Protein AF-A0A2E5ZJL3-F1 (afdb_monomer)

pLDDT: mean 77.25, std 21.69, range [27.38, 98.69]

Nearest PDB structures (foldseek):
  2ov9-assembly1_A  TM=8.352E-01  e=1.840E-12  Rhodococcus jostii RHA1
  2ov9-assembly2_D  TM=8.040E-01  e=3.808E-12  Rhodococcus jostii RHA1
  2h4u-assembly1_A  TM=8.928E-01  e=1.740E-07  Homo sapiens
  3f5o-assembly1_B  TM=8.865E-01  e=3.390E-07  Homo sapiens
  2fs2-assembly1_B  TM=8.760E-01  e=1.851E-06  Escherichia coli

Radius of gyration: 22.46 Å; Cα contacts (8 Å, |Δi|>4): 409; chains: 1; bounding box: 60×70×46 Å

Sequence (274 aa):
MSPTLDSDPGIDPFGVNRPGGTFVAVRQPAIAGREVERRRLVDAVRRIVAAAPALAEPPDPVSSAGLDALLGRLEALVPDEEDRLARMMPPSPVAGGDGGGPFGEADLRGSVVVGNATGMVSGMYNPISPSVLDLVDGRIVGFATFGELHRALGDPAHVHDGVVSACFDVVLAMANRLHGMFGPTMELSCTRLVPTRIGVPCRFEADVDWYREKVVVASGQLVQEGVVTVEASGAFRRFDQAGIAAVGRLRSLRGAAGGPAPGAGPDVTRGDVP

Mean predicted aligned error: 11.26 Å

Structure (mmCIF, N/CA/C/O backbone):
data_AF-A0A2E5ZJL3-F1
#
_entry.id   AF-A0A2E5ZJL3-F1
#
loop_
_atom_site.group_PDB
_atom_site.id
_atom_site.type_symbol
_atom_site.label_atom_id
_atom_site.label_alt_id
_atom_site.label_comp_id
_atom_site.label_asym_id
_atom_site.label_entity_id
_atom_site.label_seq_id
_atom_site.pdbx_PDB_ins_code
_atom_site.Cartn_x
_atom_site.Cartn_y
_atom_site.Cartn_z
_atom_site.occupancy
_atom_site.B_iso_or_equiv
_atom_site.auth_seq_id
_atom_site.auth_comp_id
_atom_site.auth_asym_id
_atom_site.auth_atom_id
_atom_site.pdbx_PDB_model_num
ATOM 1 N N . MET A 1 1 ? -23.944 -12.201 -6.544 1.00 40.41 1 MET A N 1
ATOM 2 C CA . MET A 1 1 ? -22.966 -11.755 -5.530 1.00 40.41 1 MET A CA 1
ATOM 3 C C . MET A 1 1 ? -21.589 -11.993 -6.115 1.00 40.41 1 MET A C 1
ATOM 5 O O . MET A 1 1 ? -21.348 -13.113 -6.543 1.00 40.41 1 MET A O 1
ATOM 9 N N . SER A 1 2 ? -20.749 -10.964 -6.237 1.00 44.44 2 SER A N 1
ATOM 10 C CA . SER A 1 2 ? -19.329 -11.187 -6.540 1.00 44.44 2 SER A CA 1
ATOM 11 C C . SER A 1 2 ? -18.672 -11.748 -5.274 1.00 44.44 2 SER A C 1
ATOM 13 O O . SER A 1 2 ? -18.964 -11.208 -4.205 1.00 44.44 2 SER A O 1
ATOM 15 N N . PRO A 1 3 ? -17.874 -12.823 -5.353 1.00 48.62 3 PRO A N 1
ATOM 16 C CA . PRO A 1 3 ? -17.177 -13.358 -4.188 1.00 48.62 3 PRO A CA 1
ATOM 17 C C . PRO A 1 3 ? -16.201 -12.317 -3.619 1.00 48.62 3 PRO A C 1
ATOM 19 O O . PRO A 1 3 ? -15.652 -11.505 -4.368 1.00 48.62 3 PRO A O 1
ATOM 22 N N . THR A 1 4 ? -16.030 -12.318 -2.297 1.00 63.75 4 THR A N 1
ATOM 23 C CA . THR A 1 4 ? -14.961 -11.572 -1.611 1.00 63.75 4 THR A CA 1
ATOM 24 C C . THR A 1 4 ? -13.638 -12.305 -1.858 1.00 63.75 4 THR A C 1
ATOM 26 O O . THR A 1 4 ? -13.657 -13.524 -2.061 1.00 63.75 4 THR A O 1
ATOM 29 N N . LEU A 1 5 ? -12.507 -11.596 -1.866 1.00 68.00 5 LEU A N 1
ATOM 30 C CA . LEU A 1 5 ? -11.176 -12.189 -2.073 1.00 68.00 5 LEU A CA 1
ATOM 31 C C . LEU A 1 5 ? -10.893 -13.318 -1.073 1.00 68.00 5 LEU A C 1
ATOM 33 O O . LEU A 1 5 ? -10.287 -14.311 -1.451 1.00 68.00 5 LEU A O 1
ATOM 37 N N . ASP A 1 6 ? -11.356 -13.171 0.170 1.00 65.31 6 ASP A N 1
ATOM 38 C CA . ASP A 1 6 ? -11.157 -14.156 1.246 1.00 65.31 6 ASP A CA 1
ATOM 39 C C . ASP A 1 6 ? -12.094 -15.382 1.131 1.00 65.31 6 ASP A C 1
ATOM 41 O O . ASP A 1 6 ? -11.810 -16.452 1.663 1.00 65.31 6 ASP A O 1
ATOM 45 N N . SER A 1 7 ? -13.232 -15.248 0.437 1.00 67.00 7 SER A N 1
ATOM 46 C CA . SER A 1 7 ? -14.250 -16.314 0.331 1.00 67.00 7 SER A CA 1
ATOM 47 C C . SER A 1 7 ? -14.082 -17.237 -0.877 1.00 67.00 7 SER A C 1
ATOM 49 O O . SER A 1 7 ? -14.719 -18.292 -0.928 1.00 67.00 7 SER A O 1
ATOM 51 N N . ASP A 1 8 ? -13.265 -16.847 -1.858 1.00 72.69 8 ASP A N 1
ATOM 52 C CA . ASP A 1 8 ? -12.986 -17.665 -3.035 1.00 72.69 8 ASP A CA 1
ATOM 53 C C . ASP A 1 8 ? -11.760 -18.556 -2.768 1.00 72.69 8 ASP A C 1
ATOM 55 O O . ASP A 1 8 ? -10.636 -18.054 -2.737 1.00 72.69 8 ASP A O 1
ATOM 59 N N . PRO A 1 9 ? -11.927 -19.884 -2.611 1.00 67.00 9 PRO A N 1
ATOM 60 C CA . PRO A 1 9 ? -10.821 -20.785 -2.289 1.00 67.00 9 PRO A CA 1
ATOM 61 C C . PRO A 1 9 ? -9.746 -20.859 -3.389 1.00 67.00 9 PRO A C 1
ATOM 63 O O . PRO A 1 9 ? -8.682 -21.433 -3.158 1.00 67.00 9 PRO A O 1
ATOM 66 N N . GLY A 1 10 ? -10.004 -20.315 -4.585 1.00 76.00 10 GLY A N 1
ATOM 67 C CA . GLY A 1 10 ? -9.021 -20.194 -5.663 1.00 76.00 10 GLY A CA 1
ATOM 68 C C . GLY A 1 10 ? -8.175 -18.915 -5.619 1.00 76.00 10 GLY A C 1
ATOM 69 O O . GLY A 1 10 ? -7.259 -18.774 -6.435 1.00 76.00 10 GLY A O 1
ATOM 70 N N . ILE A 1 11 ? -8.464 -17.978 -4.710 1.00 81.56 11 ILE A N 1
ATOM 71 C CA . ILE A 1 11 ? -7.795 -16.679 -4.621 1.00 81.56 11 ILE A CA 1
ATOM 72 C C . ILE A 1 11 ? -6.988 -16.610 -3.323 1.00 81.56 11 ILE A C 1
ATOM 74 O O . ILE A 1 11 ? -7.531 -16.681 -2.231 1.00 81.56 11 ILE A O 1
ATOM 78 N N . ASP A 1 12 ? -5.673 -16.422 -3.447 1.00 87.62 12 ASP A N 1
ATOM 79 C C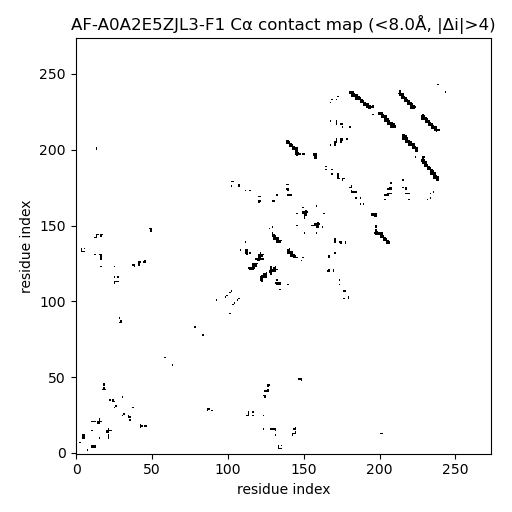A . ASP A 1 12 ? -4.833 -16.007 -2.323 1.00 87.62 12 ASP A CA 1
ATOM 80 C C . AS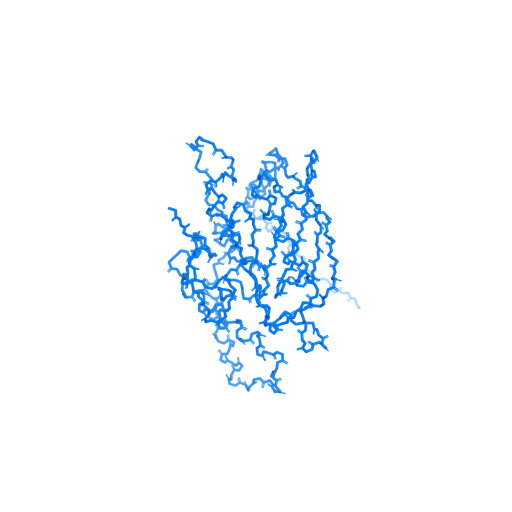P A 1 12 ? -4.861 -14.470 -2.224 1.00 87.62 12 ASP A C 1
ATOM 82 O O . ASP A 1 12 ? -4.210 -13.810 -3.049 1.00 87.62 12 ASP A O 1
ATOM 86 N N . PRO A 1 13 ? -5.568 -13.872 -1.243 1.00 85.50 13 PRO A N 1
ATOM 87 C CA . PRO A 1 13 ? -5.678 -12.420 -1.121 1.00 85.50 13 PRO A CA 1
ATOM 88 C C . PRO A 1 13 ? -4.321 -11.741 -0.874 1.00 85.50 13 PRO A C 1
ATOM 90 O O . PRO A 1 13 ? -4.120 -10.595 -1.284 1.00 85.50 13 PRO A O 1
ATOM 93 N N . PHE A 1 14 ? -3.348 -12.444 -0.284 1.00 89.94 14 PHE A N 1
ATOM 94 C CA . PHE A 1 14 ? -1.997 -11.926 -0.044 1.00 89.94 14 PHE A CA 1
ATOM 95 C C . PHE A 1 14 ? -1.128 -11.935 -1.311 1.00 89.94 14 PHE A C 1
ATOM 97 O O . PHE A 1 14 ? -0.187 -11.143 -1.443 1.00 89.94 14 PHE A O 1
ATOM 104 N N . GLY A 1 15 ? -1.459 -12.801 -2.269 1.00 85.56 15 GLY A N 1
ATOM 105 C CA . GLY A 1 15 ? -0.818 -12.892 -3.576 1.00 85.56 15 GL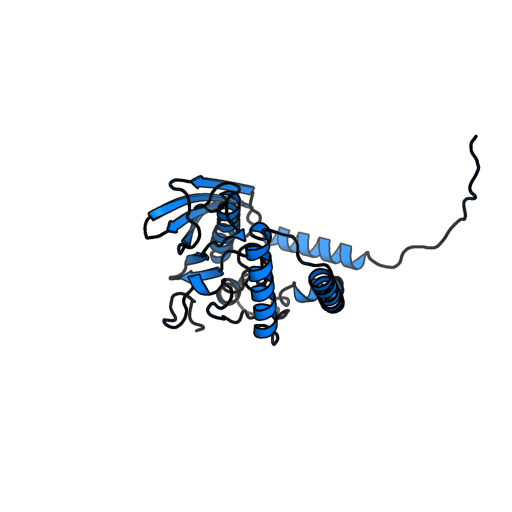Y A CA 1
ATOM 106 C C . GLY A 1 15 ? -1.332 -11.863 -4.583 1.00 85.56 15 GLY A C 1
ATOM 107 O O . GLY A 1 15 ? -0.599 -11.501 -5.506 1.00 85.56 15 GLY A O 1
ATOM 108 N N . VAL A 1 16 ? -2.551 -11.339 -4.402 1.00 84.88 16 VAL A N 1
ATOM 109 C CA . VAL A 1 16 ? -3.220 -10.491 -5.402 1.00 84.88 16 VAL A CA 1
ATOM 110 C C . VAL A 1 16 ? -2.386 -9.280 -5.803 1.00 84.88 16 VAL A C 1
ATOM 112 O O . VAL A 1 16 ? -2.344 -8.963 -6.987 1.00 84.88 16 VAL A O 1
ATOM 115 N N . ASN A 1 17 ? -1.672 -8.615 -4.888 1.00 83.50 17 ASN A N 1
ATOM 116 C CA . ASN A 1 17 ? -0.868 -7.428 -5.220 1.00 83.50 17 ASN A CA 1
ATOM 117 C C . ASN A 1 17 ? 0.609 -7.715 -5.535 1.00 83.50 17 ASN A C 1
ATOM 119 O O . ASN A 1 17 ? 1.444 -6.813 -5.469 1.00 83.50 17 ASN A O 1
ATOM 123 N N . ARG A 1 18 ? 0.967 -8.960 -5.867 1.00 86.12 18 ARG A N 1
ATOM 124 C CA . ARG A 1 18 ? 2.360 -9.353 -6.129 1.00 86.12 18 ARG A CA 1
ATOM 125 C C . ARG A 1 18 ? 2.623 -9.624 -7.610 1.00 86.12 18 ARG A C 1
ATOM 127 O O . ARG A 1 18 ? 1.715 -10.065 -8.318 1.00 86.12 18 ARG A O 1
ATOM 134 N N . PRO A 1 19 ? 3.865 -9.421 -8.092 1.00 85.69 19 PRO A N 1
ATOM 135 C CA . PRO A 1 19 ? 4.234 -9.829 -9.440 1.00 85.69 19 PRO A CA 1
ATOM 136 C C . PRO A 1 19 ? 3.976 -11.321 -9.670 1.00 85.69 19 PRO A C 1
ATOM 138 O O . PRO A 1 19 ? 4.570 -12.153 -8.989 1.00 85.69 19 PRO A O 1
ATOM 141 N N . GLY A 1 20 ? 3.127 -11.657 -10.646 1.00 82.62 20 GLY A N 1
ATOM 142 C CA . GLY A 1 20 ? 2.769 -13.049 -10.955 1.00 82.62 20 GLY A CA 1
ATOM 143 C C . GLY A 1 20 ? 1.815 -13.727 -9.962 1.00 82.62 20 GLY A C 1
ATOM 144 O O . GLY A 1 20 ? 1.611 -14.933 -10.072 1.00 82.62 20 GLY A O 1
ATOM 145 N N . GLY A 1 21 ? 1.245 -12.984 -9.009 1.00 84.25 21 GLY A N 1
ATOM 146 C CA . GLY A 1 21 ? 0.180 -13.485 -8.141 1.00 84.25 21 GLY A CA 1
ATOM 147 C C . GLY A 1 21 ? -1.187 -13.518 -8.831 1.00 84.25 21 GLY A C 1
ATOM 148 O O . GLY A 1 21 ? -1.314 -13.171 -10.009 1.00 84.25 21 GLY A O 1
ATOM 149 N N . THR A 1 22 ? -2.219 -13.934 -8.095 1.00 84.25 22 THR A N 1
ATOM 150 C CA . THR A 1 22 ? -3.578 -14.081 -8.631 1.00 84.25 22 THR A CA 1
ATOM 151 C C . THR A 1 22 ? -4.092 -12.768 -9.213 1.00 84.25 22 THR A C 1
ATOM 153 O O . THR A 1 22 ? -4.126 -11.732 -8.549 1.00 84.25 22 THR A O 1
ATOM 156 N N . PHE A 1 23 ? -4.505 -12.811 -10.477 1.00 81.56 23 PHE A N 1
ATOM 157 C CA . PHE A 1 23 ? -5.113 -11.666 -11.131 1.00 81.56 23 PHE A CA 1
ATOM 158 C C . PHE A 1 23 ? -6.584 -11.551 -10.737 1.00 81.56 23 PHE A C 1
ATOM 160 O O . PHE A 1 23 ? -7.363 -12.480 -10.942 1.00 81.56 23 PHE A O 1
ATOM 167 N N . VAL A 1 24 ? -6.965 -10.375 -10.242 1.00 77.25 24 VAL A N 1
ATOM 168 C CA . VAL A 1 24 ? -8.358 -10.015 -9.978 1.00 77.25 24 VAL A CA 1
ATOM 169 C C . VAL A 1 24 ? -8.674 -8.739 -10.745 1.00 77.25 24 VAL A C 1
ATOM 171 O O . VAL A 1 24 ? -7.990 -7.723 -10.606 1.00 77.25 24 VAL A O 1
ATOM 174 N N . ALA A 1 25 ? -9.704 -8.791 -11.587 1.00 69.31 25 ALA A N 1
ATOM 175 C CA . ALA A 1 25 ? -10.103 -7.644 -12.389 1.00 69.31 25 ALA A CA 1
ATOM 176 C C . ALA A 1 25 ? -10.787 -6.582 -11.513 1.00 69.31 25 ALA A C 1
ATOM 178 O O . ALA A 1 25 ? -11.839 -6.831 -10.9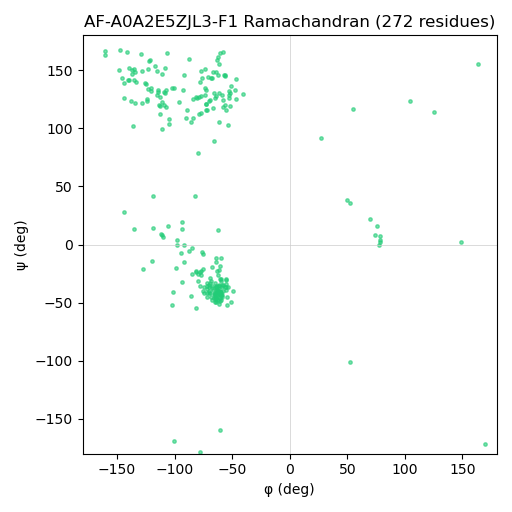22 1.00 69.31 25 ALA A O 1
ATOM 179 N N . VAL A 1 26 ? -10.227 -5.370 -11.482 1.00 68.31 26 VAL A N 1
ATOM 180 C CA . VAL A 1 26 ? -10.908 -4.196 -10.910 1.00 68.31 26 VAL A CA 1
ATOM 181 C C . VAL A 1 26 ? -11.824 -3.590 -11.958 1.00 68.31 26 VAL A C 1
ATOM 183 O O . VAL A 1 26 ? -11.365 -3.192 -13.030 1.00 68.31 26 VAL A O 1
ATOM 186 N N . ARG A 1 27 ? -13.104 -3.429 -11.628 1.00 65.56 27 ARG A N 1
ATOM 187 C CA . ARG A 1 27 ? -14.061 -2.730 -12.491 1.00 65.56 27 ARG A CA 1
ATOM 188 C C . ARG A 1 27 ? -13.905 -1.213 -12.352 1.00 65.56 27 ARG A C 1
ATOM 190 O O . ARG A 1 27 ? -14.694 -0.567 -11.673 1.00 65.56 27 ARG A O 1
ATOM 197 N N . GLN A 1 28 ? -12.889 -0.644 -13.002 1.00 68.25 28 GLN A N 1
ATOM 198 C CA . GLN A 1 28 ? -12.723 0.809 -13.132 1.00 68.25 28 GLN A CA 1
ATOM 199 C C . GLN A 1 28 ? -12.901 1.238 -14.599 1.00 68.25 28 GLN A C 1
ATOM 201 O O . GLN A 1 28 ? -12.166 0.741 -15.454 1.00 68.25 28 GLN A O 1
ATOM 206 N N . PRO A 1 29 ? -13.781 2.212 -14.917 1.00 69.06 29 PRO A N 1
ATOM 207 C CA . PRO A 1 29 ? -14.003 2.672 -16.294 1.00 69.06 29 PRO A CA 1
ATOM 208 C C . PRO A 1 29 ? -12.725 3.100 -17.032 1.00 69.06 29 PRO A C 1
ATOM 210 O O . PRO A 1 29 ? -12.553 2.807 -18.212 1.00 69.06 29 PRO A O 1
ATOM 213 N N . ALA A 1 30 ? -11.776 3.726 -16.327 1.00 71.19 30 ALA A N 1
ATOM 214 C CA . ALA A 1 30 ? -10.480 4.122 -16.884 1.00 71.19 30 ALA A CA 1
ATOM 215 C C . ALA A 1 30 ? -9.620 2.945 -17.387 1.00 71.19 30 ALA A C 1
ATOM 217 O O . ALA A 1 30 ? -8.700 3.142 -18.190 1.00 71.19 30 ALA A O 1
ATOM 218 N N . ILE A 1 31 ? -9.880 1.734 -16.893 1.00 75.56 31 ILE A N 1
ATOM 219 C CA . ILE A 1 31 ? -9.041 0.541 -17.077 1.00 75.56 31 ILE A CA 1
ATOM 220 C C . ILE A 1 31 ? -9.793 -0.582 -17.797 1.00 75.56 31 ILE A C 1
ATOM 222 O O . ILE A 1 31 ? -9.151 -1.488 -18.318 1.00 75.56 31 ILE A O 1
ATOM 226 N N . ALA A 1 32 ? -11.119 -0.474 -17.895 1.00 78.25 32 ALA A N 1
ATOM 227 C CA . ALA A 1 32 ? -11.988 -1.448 -18.536 1.00 78.25 32 ALA A CA 1
ATOM 228 C C . ALA A 1 32 ? -11.461 -1.902 -19.910 1.00 78.25 32 ALA A C 1
ATOM 230 O O . ALA A 1 32 ? -11.186 -1.075 -20.788 1.00 78.25 32 ALA A O 1
ATOM 231 N N . GLY A 1 33 ? -11.318 -3.218 -20.077 1.00 82.44 33 GLY A N 1
ATOM 232 C CA . GLY A 1 33 ? -10.821 -3.865 -21.294 1.00 82.44 33 GLY A CA 1
ATOM 233 C C . GLY A 1 33 ? -9.299 -3.823 -21.481 1.00 82.44 33 GLY A C 1
ATOM 234 O O . GLY A 1 33 ? -8.821 -4.170 -22.557 1.00 82.44 33 GLY A O 1
ATOM 235 N N . ARG A 1 34 ? -8.541 -3.357 -20.483 1.00 85.31 34 ARG A N 1
ATOM 236 C CA . ARG A 1 34 ? -7.064 -3.279 -20.484 1.00 85.31 34 ARG A CA 1
ATOM 237 C C . ARG A 1 34 ? -6.453 -3.762 -19.167 1.00 85.31 34 ARG A C 1
ATOM 239 O O . ARG A 1 34 ? -5.297 -3.463 -18.866 1.00 85.31 34 ARG A O 1
ATOM 246 N N . GLU A 1 35 ? -7.236 -4.430 -18.329 1.00 85.44 35 GLU A N 1
ATOM 247 C CA . GLU A 1 35 ? -6.867 -4.819 -16.972 1.00 85.44 35 GLU A CA 1
ATOM 248 C C . GLU A 1 35 ? -5.642 -5.741 -16.975 1.00 85.44 35 GLU A C 1
ATOM 250 O O . GLU A 1 35 ? -4.697 -5.524 -16.218 1.00 85.44 35 GLU A O 1
ATOM 255 N N . VAL A 1 36 ? -5.625 -6.739 -17.863 1.00 87.56 36 VAL A N 1
ATOM 256 C CA . VAL A 1 36 ? -4.538 -7.725 -17.948 1.00 87.56 36 VAL A CA 1
ATOM 257 C C . VAL A 1 36 ? -3.244 -7.063 -18.415 1.00 87.56 36 VAL A C 1
ATOM 259 O O . VAL A 1 36 ? -2.194 -7.254 -17.802 1.00 87.56 36 VAL A O 1
ATOM 262 N N . GLU A 1 37 ? -3.298 -6.254 -19.472 1.00 90.00 37 GLU A N 1
ATOM 263 C CA . GLU A 1 37 ? -2.136 -5.560 -20.030 1.00 90.00 37 GLU A CA 1
ATOM 264 C C . GLU A 1 37 ? -1.572 -4.545 -19.035 1.00 90.00 37 GLU A C 1
ATOM 266 O O . GLU A 1 37 ? -0.360 -4.519 -18.801 1.00 90.00 37 GLU A O 1
ATOM 271 N N . ARG A 1 38 ? -2.438 -3.751 -18.387 1.00 88.38 38 ARG A N 1
ATOM 272 C CA . ARG A 1 38 ? -2.004 -2.822 -17.336 1.00 88.38 38 ARG A CA 1
ATOM 273 C C . ARG A 1 38 ? -1.409 -3.560 -16.154 1.00 88.38 38 ARG A C 1
ATOM 275 O O . ARG A 1 38 ? -0.391 -3.117 -15.627 1.00 88.38 38 ARG A O 1
ATOM 282 N N . ARG A 1 39 ? -1.996 -4.687 -15.748 1.00 88.44 39 ARG A N 1
ATOM 283 C CA . ARG A 1 39 ? -1.439 -5.469 -14.649 1.00 88.44 39 ARG A CA 1
ATOM 284 C C . ARG A 1 39 ? -0.065 -6.038 -14.997 1.00 88.44 39 ARG A C 1
ATOM 286 O O . ARG A 1 39 ? 0.841 -5.942 -14.177 1.00 88.44 39 ARG A O 1
ATOM 293 N N . ARG A 1 40 ? 0.126 -6.560 -16.212 1.00 91.38 40 ARG A N 1
ATOM 294 C CA . ARG A 1 40 ? 1.440 -7.032 -16.689 1.00 91.38 40 ARG A CA 1
ATOM 295 C C . ARG A 1 40 ? 2.491 -5.923 -16.665 1.00 91.38 40 ARG A C 1
ATOM 297 O O . ARG A 1 40 ? 3.609 -6.170 -16.221 1.00 91.38 40 ARG A O 1
ATOM 304 N N . LEU A 1 41 ? 2.131 -4.714 -17.102 1.00 92.56 41 LEU A N 1
ATOM 305 C CA . LEU A 1 41 ? 3.018 -3.550 -17.028 1.00 92.56 41 LEU A CA 1
ATOM 306 C C . LEU A 1 41 ? 3.393 -3.229 -15.574 1.00 92.56 41 LEU A C 1
ATOM 308 O O . LEU A 1 41 ? 4.569 -3.077 -15.262 1.00 92.56 41 LEU A O 1
ATOM 312 N N . VAL A 1 42 ? 2.409 -3.176 -14.677 1.00 92.12 42 VAL A N 1
ATOM 313 C CA . VAL A 1 42 ? 2.619 -2.886 -13.250 1.00 92.12 42 VAL A CA 1
ATOM 314 C C . VAL A 1 42 ? 3.510 -3.938 -12.588 1.00 92.12 42 VAL A C 1
ATOM 316 O O . VAL A 1 42 ? 4.431 -3.585 -11.856 1.00 92.12 42 VAL A O 1
ATOM 319 N N . ASP A 1 43 ? 3.304 -5.219 -12.891 1.00 92.81 43 ASP A N 1
ATOM 320 C CA . ASP A 1 43 ? 4.145 -6.310 -12.396 1.00 92.81 43 ASP A CA 1
ATOM 321 C C . ASP A 1 43 ? 5.587 -6.213 -12.914 1.00 92.81 43 ASP A C 1
ATOM 323 O O . ASP A 1 43 ? 6.527 -6.470 -12.158 1.00 92.81 43 ASP A O 1
ATOM 327 N N . ALA A 1 44 ? 5.784 -5.818 -14.177 1.00 93.56 44 ALA A N 1
ATOM 328 C CA . ALA A 1 44 ? 7.114 -5.577 -14.732 1.00 93.56 44 ALA A CA 1
ATOM 329 C C . ALA A 1 44 ? 7.817 -4.413 -14.015 1.00 93.56 44 ALA A C 1
ATOM 331 O O . ALA A 1 44 ? 8.963 -4.561 -13.591 1.00 93.56 44 ALA A O 1
ATOM 332 N N . VAL A 1 45 ? 7.115 -3.297 -13.791 1.00 93.94 45 VAL A N 1
ATOM 333 C CA . VAL A 1 45 ? 7.655 -2.146 -13.048 1.00 93.94 45 VAL A CA 1
ATOM 334 C C . VAL A 1 45 ? 7.984 -2.529 -11.605 1.00 93.94 45 VAL A C 1
ATOM 336 O O . VAL A 1 45 ? 9.055 -2.184 -11.120 1.00 93.94 45 VAL A O 1
ATOM 339 N N . ARG A 1 46 ? 7.135 -3.312 -10.930 1.00 92.69 46 ARG A N 1
ATOM 340 C CA . ARG A 1 46 ? 7.417 -3.828 -9.578 1.00 92.69 46 ARG A CA 1
ATOM 341 C C . ARG A 1 46 ? 8.698 -4.651 -9.516 1.00 92.69 46 ARG A C 1
ATOM 343 O O . ARG A 1 46 ? 9.451 -4.516 -8.558 1.00 92.69 46 ARG A O 1
ATOM 350 N N . ARG A 1 47 ? 8.963 -5.487 -10.525 1.00 91.69 47 ARG A N 1
ATOM 351 C CA . ARG A 1 47 ? 10.213 -6.261 -10.608 1.00 91.69 47 ARG A CA 1
ATOM 352 C C . ARG A 1 47 ? 11.426 -5.354 -10.798 1.00 91.69 47 ARG A C 1
ATOM 354 O O . ARG A 1 47 ? 12.428 -5.572 -10.129 1.00 91.69 47 ARG A O 1
ATOM 361 N N . ILE A 1 48 ? 11.322 -4.335 -11.654 1.00 91.50 48 ILE A N 1
ATOM 362 C CA . ILE A 1 48 ? 12.389 -3.341 -11.859 1.00 91.50 48 ILE A CA 1
ATOM 363 C C . ILE A 1 48 ? 12.670 -2.590 -10.553 1.00 91.50 48 ILE A C 1
ATOM 365 O O . ILE A 1 48 ? 13.810 -2.541 -10.105 1.00 91.50 48 ILE A O 1
ATOM 369 N N . VAL A 1 49 ? 11.626 -2.063 -9.911 1.00 90.38 49 VAL A N 1
ATOM 370 C CA . VAL A 1 49 ? 11.728 -1.307 -8.656 1.00 90.38 49 VAL A CA 1
ATOM 371 C C . VAL A 1 49 ? 12.303 -2.165 -7.525 1.00 90.38 49 VAL A C 1
ATOM 373 O O . VAL A 1 49 ? 13.133 -1.680 -6.766 1.00 90.38 49 VAL A O 1
ATOM 376 N N . 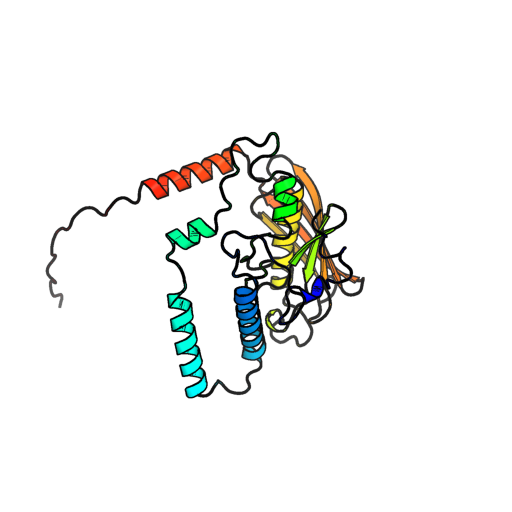ALA A 1 50 ? 11.914 -3.439 -7.427 1.00 88.38 50 ALA A N 1
ATOM 377 C CA . ALA A 1 50 ? 12.466 -4.356 -6.432 1.00 88.38 50 ALA A CA 1
ATOM 378 C C . ALA A 1 50 ? 13.933 -4.730 -6.707 1.00 88.38 50 ALA A C 1
ATOM 380 O O . ALA A 1 50 ? 14.685 -4.955 -5.765 1.00 88.38 50 ALA A O 1
ATOM 381 N N . ALA A 1 51 ? 14.345 -4.808 -7.975 1.00 88.69 51 ALA A N 1
ATOM 382 C CA . ALA A 1 51 ? 15.718 -5.144 -8.344 1.00 88.69 51 ALA A CA 1
ATOM 383 C C . ALA A 1 51 ? 16.678 -3.953 -8.217 1.00 88.69 51 ALA A C 1
ATOM 385 O O . ALA A 1 51 ? 17.850 -4.158 -7.915 1.00 88.69 51 ALA A O 1
ATOM 386 N N . ALA A 1 52 ? 16.198 -2.723 -8.433 1.00 88.50 52 ALA A N 1
ATOM 387 C CA . ALA A 1 52 ? 17.044 -1.535 -8.537 1.00 88.50 52 ALA A CA 1
ATOM 388 C C . ALA A 1 52 ? 17.982 -1.307 -7.329 1.00 88.50 52 ALA A C 1
ATOM 390 O O . ALA A 1 52 ? 19.167 -1.080 -7.568 1.00 88.50 52 ALA A O 1
ATOM 391 N N . PRO A 1 53 ? 17.543 -1.429 -6.057 1.00 84.31 53 PRO A N 1
ATOM 392 C CA . PRO A 1 53 ? 18.438 -1.270 -4.905 1.00 84.31 53 PRO A CA 1
ATOM 393 C C . PRO A 1 53 ? 19.503 -2.370 -4.778 1.00 84.31 53 PRO A C 1
ATOM 395 O O . PRO A 1 53 ? 20.492 -2.179 -4.078 1.00 84.31 53 PRO A O 1
ATOM 398 N N . ALA A 1 54 ? 19.293 -3.522 -5.422 1.00 84.75 54 ALA A N 1
ATOM 399 C CA . ALA A 1 54 ? 20.168 -4.691 -5.349 1.00 84.75 54 ALA A CA 1
ATOM 400 C C . ALA A 1 54 ? 21.141 -4.800 -6.538 1.00 84.75 54 ALA A C 1
ATOM 402 O O . ALA A 1 54 ? 21.927 -5.747 -6.603 1.00 84.75 54 ALA A O 1
ATOM 403 N N . LEU A 1 55 ? 21.090 -3.863 -7.491 1.00 88.00 55 LEU A N 1
ATOM 404 C CA . LEU A 1 55 ? 22.026 -3.827 -8.609 1.00 88.00 55 LEU A CA 1
ATOM 405 C C . LEU A 1 55 ? 23.438 -3.517 -8.094 1.00 88.00 55 LEU A C 1
ATOM 407 O O . LEU A 1 55 ? 23.687 -2.448 -7.544 1.00 88.00 55 LEU A O 1
ATOM 411 N N . ALA A 1 56 ? 24.366 -4.458 -8.289 1.00 89.25 56 ALA A N 1
ATOM 412 C CA . ALA A 1 56 ? 25.775 -4.271 -7.937 1.00 89.25 56 ALA A CA 1
ATOM 413 C C . ALA A 1 56 ? 26.466 -3.235 -8.840 1.00 89.25 56 ALA A C 1
ATOM 415 O O . ALA A 1 56 ? 27.367 -2.524 -8.404 1.00 89.25 56 ALA A O 1
ATOM 416 N N . GLU A 1 57 ? 26.019 -3.149 -10.092 1.00 89.44 57 GLU A N 1
ATOM 417 C CA . GLU A 1 57 ? 26.501 -2.216 -11.103 1.00 89.44 57 GLU A CA 1
ATOM 418 C C . GLU A 1 57 ? 25.298 -1.596 -11.825 1.00 89.44 57 GLU A C 1
ATOM 420 O O . GLU A 1 57 ? 24.256 -2.252 -11.958 1.00 89.44 57 GLU A O 1
ATOM 425 N N . PRO A 1 58 ? 25.403 -0.339 -12.291 1.00 86.00 58 PRO A N 1
ATOM 426 C CA . PRO A 1 58 ? 24.358 0.253 -13.112 1.00 86.00 58 PRO A CA 1
ATOM 427 C C . PRO A 1 58 ? 24.178 -0.540 -14.421 1.00 86.00 58 PRO A C 1
ATOM 429 O O . PRO A 1 58 ? 25.125 -1.176 -14.890 1.00 86.00 58 PRO A O 1
ATOM 432 N N . PRO A 1 59 ? 22.988 -0.485 -15.047 1.00 88.19 59 PRO A N 1
ATOM 433 C CA . PRO A 1 59 ? 22.773 -1.094 -16.354 1.00 88.19 59 PRO A CA 1
ATOM 434 C C . PRO A 1 59 ? 23.766 -0.562 -17.392 1.00 88.19 59 PRO A C 1
ATOM 436 O O . PRO A 1 59 ? 24.127 0.617 -17.376 1.00 88.19 59 PRO A O 1
ATOM 439 N N . ASP A 1 60 ? 24.171 -1.412 -18.335 1.00 90.88 60 ASP A N 1
ATOM 440 C CA . ASP A 1 60 ? 25.029 -0.990 -19.439 1.00 90.88 60 ASP A CA 1
ATOM 441 C C . ASP A 1 60 ? 24.335 0.079 -20.327 1.00 90.88 60 ASP A C 1
ATOM 443 O O . ASP A 1 60 ? 23.103 0.231 -20.292 1.00 90.88 60 ASP A O 1
ATOM 447 N N . PRO A 1 61 ? 25.089 0.839 -21.146 1.00 91.38 61 PRO A N 1
ATOM 448 C CA . PRO A 1 61 ? 24.516 1.903 -21.972 1.00 91.38 61 PRO A CA 1
ATOM 449 C C . PRO A 1 61 ? 23.445 1.436 -22.970 1.00 91.38 61 PRO A C 1
ATOM 451 O O . PRO A 1 61 ? 22.524 2.196 -23.266 1.00 91.38 61 PRO A O 1
ATOM 454 N N . VAL A 1 62 ? 23.534 0.203 -23.485 1.00 86.94 62 VAL A N 1
ATOM 455 C CA . VAL A 1 62 ? 22.552 -0.347 -24.435 1.00 86.94 62 VAL A CA 1
ATOM 456 C C . VAL A 1 62 ? 21.245 -0.655 -23.709 1.00 86.94 62 VAL A C 1
ATOM 458 O O . VAL A 1 62 ? 20.175 -0.271 -24.184 1.00 86.94 62 VAL A O 1
ATOM 461 N N . SER A 1 63 ? 21.324 -1.279 -22.533 1.00 87.88 63 SER A N 1
ATOM 462 C CA . SER A 1 63 ? 20.168 -1.520 -21.662 1.00 87.88 63 SER A CA 1
ATOM 463 C C . SER A 1 63 ? 19.493 -0.213 -21.231 1.00 87.88 63 SER A C 1
ATOM 465 O O . SER A 1 63 ? 18.264 -0.114 -21.260 1.00 87.88 63 SER A O 1
ATOM 467 N N . SER A 1 64 ? 20.285 0.811 -20.904 1.00 88.69 64 SER A N 1
ATOM 468 C CA . SER A 1 64 ? 19.786 2.141 -20.527 1.00 88.69 64 SER A CA 1
ATOM 469 C C . SER A 1 64 ? 19.045 2.824 -21.683 1.00 88.69 64 SER A C 1
ATOM 471 O O . SER A 1 64 ? 17.891 3.215 -21.528 1.00 88.69 64 SER A O 1
ATOM 473 N N . ALA A 1 65 ? 19.639 2.867 -22.881 1.00 92.19 65 ALA A N 1
ATOM 474 C CA . ALA A 1 65 ? 18.988 3.437 -24.063 1.00 92.19 65 ALA A CA 1
ATOM 475 C C . ALA A 1 65 ? 17.703 2.680 -24.456 1.00 92.19 65 ALA A C 1
ATOM 477 O O . ALA A 1 65 ? 16.723 3.280 -24.904 1.00 92.19 65 ALA A O 1
ATOM 478 N N . GLY A 1 66 ? 17.685 1.355 -24.272 1.00 94.06 66 GLY A N 1
ATOM 479 C CA . GLY A 1 66 ? 16.487 0.538 -24.467 1.00 94.06 66 GLY A CA 1
ATOM 480 C C . GLY A 1 66 ? 15.356 0.895 -23.497 1.00 94.06 66 GLY A C 1
ATOM 481 O O . GLY A 1 66 ? 14.191 0.937 -23.906 1.00 94.06 66 GLY A O 1
ATOM 482 N N . LEU A 1 67 ? 15.690 1.187 -22.235 1.00 91.69 67 LEU A N 1
ATOM 483 C CA . LEU A 1 67 ? 14.732 1.657 -21.235 1.00 91.69 67 LEU A CA 1
ATOM 484 C C . LEU A 1 67 ? 14.182 3.041 -21.598 1.00 91.69 67 LEU A C 1
ATOM 486 O O . LEU A 1 67 ? 12.964 3.208 -21.611 1.00 91.69 67 LEU A O 1
ATOM 490 N N . ASP A 1 68 ? 15.036 3.989 -21.983 1.00 94.00 68 ASP A N 1
ATOM 491 C CA . ASP A 1 68 ? 14.612 5.335 -22.394 1.00 94.00 68 ASP A CA 1
ATOM 492 C C . ASP A 1 68 ? 13.660 5.291 -23.600 1.00 94.00 68 ASP A C 1
ATOM 494 O O . ASP A 1 68 ? 12.606 5.929 -23.610 1.00 94.00 68 ASP A O 1
ATOM 498 N N . ALA A 1 69 ? 13.968 4.460 -24.601 1.00 95.38 69 ALA A N 1
ATOM 499 C CA . ALA A 1 69 ? 13.100 4.268 -25.761 1.00 95.38 69 ALA A CA 1
ATOM 500 C C . ALA A 1 69 ? 11.749 3.621 -25.396 1.00 95.38 69 ALA A C 1
ATOM 502 O O . ALA A 1 69 ? 10.723 3.887 -26.030 1.00 95.38 69 ALA A O 1
ATOM 503 N N . LEU A 1 70 ? 11.717 2.744 -24.388 1.00 94.38 70 LEU A N 1
ATOM 504 C CA . LEU A 1 70 ? 10.464 2.211 -23.856 1.00 94.38 70 LEU A CA 1
ATOM 505 C C . LEU A 1 70 ? 9.667 3.297 -23.125 1.00 94.38 70 LEU A C 1
ATOM 507 O O . LEU A 1 70 ? 8.468 3.412 -23.376 1.00 94.38 70 LEU A O 1
ATOM 511 N N . LEU A 1 71 ? 10.318 4.093 -22.277 1.00 94.38 71 LEU A N 1
ATOM 512 C CA . LEU A 1 71 ? 9.686 5.180 -21.530 1.00 94.38 71 LEU A CA 1
ATOM 513 C C . LEU A 1 71 ? 9.064 6.214 -22.470 1.00 94.38 71 LEU A C 1
ATOM 515 O O . LEU A 1 71 ? 7.874 6.485 -22.338 1.00 94.38 71 LEU A O 1
ATOM 519 N N . GLY A 1 72 ? 9.785 6.669 -23.499 1.00 96.25 72 GLY A N 1
ATOM 520 C CA . GLY A 1 72 ? 9.238 7.615 -24.478 1.00 96.25 72 GLY A CA 1
ATOM 521 C C . GLY A 1 72 ? 7.996 7.085 -25.212 1.00 96.25 72 GLY A C 1
ATOM 522 O O . GLY A 1 72 ? 7.052 7.830 -25.474 1.00 96.25 72 GLY A O 1
ATOM 523 N N . ARG A 1 73 ? 7.929 5.773 -25.489 1.00 95.94 73 ARG A N 1
ATOM 524 C CA . ARG A 1 73 ? 6.717 5.149 -26.055 1.00 95.94 73 ARG A CA 1
ATOM 525 C C . ARG A 1 73 ? 5.565 5.090 -25.056 1.00 95.94 73 ARG A C 1
ATOM 527 O O . ARG A 1 73 ? 4.422 5.234 -25.472 1.00 95.94 73 ARG A O 1
ATOM 534 N N . LEU A 1 74 ? 5.838 4.849 -23.773 1.00 93.56 74 LEU A N 1
ATOM 535 C CA . LEU A 1 74 ? 4.808 4.832 -22.729 1.00 93.56 74 LEU A CA 1
ATOM 536 C C . LEU A 1 74 ? 4.267 6.238 -22.451 1.00 93.56 74 LEU A C 1
ATOM 538 O O . LEU A 1 74 ? 3.057 6.394 -22.309 1.00 93.56 74 LEU A O 1
ATOM 542 N N . GLU A 1 75 ? 5.131 7.251 -22.428 1.00 93.31 75 GLU A N 1
ATOM 543 C CA . GLU A 1 75 ? 4.755 8.660 -22.269 1.00 93.31 75 GLU A CA 1
ATOM 544 C C . GLU A 1 75 ? 3.836 9.131 -23.396 1.00 93.31 75 GLU A C 1
ATOM 546 O O . GLU A 1 75 ? 2.822 9.769 -23.132 1.00 93.31 75 GLU A O 1
ATOM 551 N N . ALA A 1 76 ? 4.108 8.721 -24.639 1.00 94.31 76 ALA A N 1
ATOM 552 C CA . ALA A 1 76 ? 3.244 9.016 -25.782 1.00 94.31 76 ALA A CA 1
ATOM 553 C C . ALA A 1 76 ? 1.837 8.382 -25.692 1.00 94.31 76 ALA A C 1
ATOM 555 O O . ALA A 1 76 ? 0.943 8.770 -26.443 1.00 94.31 76 ALA A O 1
ATOM 556 N N . LEU A 1 77 ? 1.624 7.406 -24.797 1.00 90.69 77 LEU A N 1
ATOM 557 C CA . LEU A 1 77 ? 0.316 6.790 -24.531 1.00 90.69 77 LEU A CA 1
ATOM 558 C C . LEU A 1 77 ? -0.426 7.441 -23.357 1.00 90.69 77 LEU A C 1
ATOM 560 O O . LEU A 1 77 ? -1.573 7.070 -23.082 1.00 90.69 77 LEU A O 1
ATOM 564 N N . VAL A 1 78 ? 0.215 8.357 -22.628 1.00 88.38 78 VAL A N 1
ATOM 565 C CA . VAL A 1 78 ? -0.423 9.068 -21.522 1.00 88.38 78 VAL A CA 1
ATOM 566 C C . VAL A 1 78 ? -1.418 10.064 -22.123 1.00 88.38 78 VAL A C 1
ATOM 568 O O . VAL A 1 78 ? -1.016 10.911 -22.918 1.00 88.38 78 VAL A O 1
ATOM 571 N N . PRO A 1 79 ? -2.717 9.967 -21.786 1.00 85.62 79 PRO A N 1
ATOM 572 C CA . PRO A 1 79 ? -3.686 10.951 -22.248 1.00 85.62 79 PRO A CA 1
ATOM 573 C C . PRO A 1 79 ? -3.356 12.331 -21.674 1.00 85.62 79 PRO A C 1
ATOM 575 O O . PRO A 1 79 ? -2.711 12.430 -20.625 1.00 85.62 79 PRO A O 1
ATOM 578 N N . ASP A 1 80 ? -3.848 13.386 -22.321 1.00 88.44 80 ASP A N 1
ATOM 579 C CA . ASP A 1 80 ? -3.768 14.728 -21.753 1.00 88.44 80 ASP A CA 1
ATOM 580 C C . ASP A 1 80 ? -4.462 14.811 -20.378 1.00 88.44 80 ASP A C 1
ATOM 582 O O . ASP A 1 80 ? -5.175 13.904 -19.929 1.00 88.44 80 ASP A O 1
ATOM 586 N N . GLU A 1 81 ? -4.195 15.897 -19.656 1.00 80.75 81 GLU A N 1
ATOM 587 C CA . GLU A 1 81 ? -4.659 16.046 -18.282 1.00 80.75 81 GLU A CA 1
ATOM 588 C C . GLU A 1 81 ? -6.188 16.087 -18.164 1.00 80.75 81 GLU A C 1
ATOM 590 O O . GLU A 1 81 ? -6.729 15.524 -17.208 1.00 80.75 81 GLU A O 1
ATOM 595 N N . GLU A 1 82 ? -6.881 16.698 -19.126 1.00 79.44 82 GLU A N 1
ATOM 596 C CA . GLU A 1 82 ? -8.340 16.794 -19.131 1.00 79.44 82 GLU A CA 1
ATOM 597 C C . GLU A 1 82 ? -8.960 15.400 -19.278 1.00 79.44 82 GLU A C 1
ATOM 599 O O . GLU A 1 82 ? -9.758 14.974 -18.433 1.00 79.44 82 GLU A O 1
ATOM 604 N N . ASP A 1 83 ? -8.494 14.633 -20.262 1.00 78.12 83 ASP A N 1
ATOM 605 C CA . ASP A 1 83 ? -8.904 13.250 -20.486 1.00 78.12 83 ASP A CA 1
ATOM 606 C C . ASP A 1 83 ? -8.559 12.354 -19.286 1.00 78.12 83 ASP A C 1
ATOM 608 O O . ASP A 1 83 ? -9.325 11.460 -18.903 1.00 78.12 83 ASP A O 1
ATOM 612 N N . ARG A 1 84 ? -7.398 12.575 -18.657 1.00 77.12 84 ARG A N 1
ATOM 613 C CA . ARG A 1 84 ? -6.974 11.835 -17.463 1.00 77.12 84 ARG A CA 1
ATOM 614 C C . ARG A 1 84 ? -7.916 12.098 -16.292 1.00 77.12 84 ARG A C 1
ATOM 616 O O . ARG A 1 84 ? -8.353 11.144 -15.644 1.00 77.12 84 ARG A O 1
ATOM 623 N N . LEU A 1 85 ? -8.250 13.360 -16.025 1.00 71.19 85 LEU A N 1
ATOM 624 C CA . LEU A 1 85 ? -9.161 13.748 -14.946 1.00 71.19 85 LEU A CA 1
ATOM 625 C C . LEU A 1 85 ? -10.580 13.224 -15.193 1.00 71.19 85 LEU A C 1
ATOM 627 O O . LEU A 1 85 ? -11.187 12.671 -14.271 1.00 71.19 85 LEU A O 1
ATOM 631 N N . ALA A 1 86 ? -11.071 13.300 -16.432 1.00 68.81 86 ALA A N 1
ATOM 632 C CA . ALA A 1 86 ? -12.372 12.757 -16.821 1.00 68.81 86 ALA A CA 1
ATOM 633 C C . ALA A 1 86 ? -12.475 11.244 -16.558 1.00 68.81 86 ALA A C 1
ATOM 635 O O . ALA A 1 86 ? -13.514 10.754 -16.118 1.00 68.81 86 ALA A O 1
ATOM 636 N N . ARG A 1 87 ? -11.381 10.496 -16.757 1.00 67.25 87 ARG A N 1
ATOM 637 C CA . ARG A 1 87 ? -11.308 9.046 -16.489 1.00 67.25 87 ARG A CA 1
ATOM 638 C C . ARG A 1 87 ? -11.178 8.703 -15.000 1.00 67.25 87 ARG A C 1
ATOM 640 O O . ARG A 1 87 ? -11.538 7.596 -14.601 1.00 67.25 87 ARG A O 1
ATOM 647 N N . MET A 1 88 ? -10.624 9.603 -14.185 1.00 59.22 88 MET A N 1
ATOM 648 C CA . MET A 1 88 ? -10.452 9.401 -12.739 1.00 59.22 88 MET A CA 1
ATOM 649 C C . MET A 1 88 ? -11.719 9.700 -11.936 1.00 59.22 88 MET A C 1
ATOM 651 O O . MET A 1 88 ? -11.864 9.193 -10.822 1.00 59.22 88 MET A O 1
ATOM 655 N N . MET A 1 89 ? -12.634 10.504 -12.478 1.00 50.28 89 MET A N 1
ATOM 656 C CA . MET A 1 89 ? -13.932 10.719 -11.855 1.00 50.28 89 MET A CA 1
ATOM 657 C C . MET A 1 89 ? -14.812 9.476 -12.044 1.00 50.28 89 MET A C 1
ATOM 659 O O . MET A 1 89 ? -14.959 9.006 -13.175 1.00 50.28 89 MET A O 1
ATOM 663 N N . PRO A 1 90 ? -15.420 8.924 -10.976 1.00 47.69 90 PRO A N 1
ATOM 664 C CA . PRO A 1 90 ? -16.498 7.969 -11.177 1.00 47.69 90 PRO A CA 1
ATOM 665 C C . PRO A 1 90 ? -17.594 8.650 -12.015 1.00 47.69 90 PRO A C 1
ATOM 667 O O . PRO A 1 90 ? -17.787 9.866 -11.877 1.00 47.69 90 PRO A O 1
ATOM 670 N N . PRO A 1 91 ? -18.306 7.911 -12.889 1.00 38.88 91 PRO A N 1
ATOM 671 C CA . PRO A 1 91 ? -19.480 8.468 -13.546 1.00 38.88 91 PRO A CA 1
ATOM 672 C C . PRO A 1 91 ? -20.390 9.064 -12.469 1.00 38.88 91 PRO A C 1
ATOM 674 O O . PRO A 1 91 ? -20.553 8.468 -11.402 1.00 38.88 91 PRO A O 1
ATOM 677 N N . SER A 1 92 ? -20.933 10.261 -12.723 1.00 38.00 92 SER A N 1
ATOM 678 C CA . SER A 1 92 ? -21.885 10.886 -11.800 1.00 38.00 92 SER A CA 1
ATOM 679 C C . SER A 1 92 ? -22.938 9.845 -11.420 1.00 38.00 92 SER A C 1
ATOM 681 O O . SER A 1 92 ? -23.450 9.183 -12.331 1.00 38.00 92 SER A O 1
ATOM 683 N N . PRO A 1 93 ? -23.276 9.678 -10.126 1.00 38.31 93 PRO A N 1
ATOM 684 C CA . PRO A 1 93 ? -24.384 8.815 -9.760 1.00 38.31 93 PRO A CA 1
ATOM 685 C C . PRO A 1 93 ? -25.594 9.279 -10.568 1.00 38.31 93 PRO A C 1
ATOM 687 O O . PRO A 1 93 ? -25.901 10.476 -10.616 1.00 38.31 93 PRO A O 1
ATOM 690 N N . VAL A 1 94 ? -26.208 8.346 -11.293 1.00 34.69 94 VAL A N 1
ATOM 691 C CA . VAL A 1 94 ? -27.416 8.622 -12.064 1.00 34.69 94 VAL A CA 1
ATOM 692 C C . VAL A 1 94 ? -28.446 9.133 -11.062 1.00 34.69 94 VAL A C 1
ATOM 694 O O . VAL A 1 94 ? -28.776 8.440 -10.100 1.00 34.69 94 VAL A O 1
ATOM 697 N N . ALA A 1 95 ? -28.909 10.368 -11.244 1.00 32.06 95 ALA A N 1
ATOM 698 C CA . ALA A 1 95 ? -30.017 10.899 -10.468 1.00 32.06 95 ALA A CA 1
ATOM 699 C C . ALA A 1 95 ? -31.243 10.015 -10.750 1.00 32.06 95 ALA A C 1
ATOM 701 O O . ALA A 1 95 ? -31.788 10.067 -11.850 1.00 32.06 95 ALA A O 1
ATOM 702 N N . GLY A 1 96 ? -31.626 9.160 -9.797 1.00 30.83 96 GLY A N 1
ATOM 703 C CA . GLY A 1 96 ? -32.801 8.291 -9.938 1.00 30.83 96 GLY A CA 1
ATOM 704 C C . GLY A 1 96 ? -32.759 6.929 -9.237 1.00 30.83 96 GLY A C 1
ATOM 705 O O . GLY A 1 96 ? -33.706 6.171 -9.390 1.00 30.83 96 GLY A O 1
ATOM 706 N N . GLY A 1 97 ? -31.702 6.585 -8.493 1.00 33.91 97 GLY A N 1
ATOM 707 C CA . GLY A 1 97 ? -31.713 5.409 -7.617 1.00 33.91 97 GLY A CA 1
ATOM 708 C C . GLY A 1 97 ? -32.221 5.768 -6.222 1.00 33.91 97 GLY A C 1
ATOM 709 O O . GLY A 1 97 ? -31.582 6.554 -5.523 1.00 33.91 97 GLY A O 1
ATOM 710 N N . ASP A 1 98 ? -33.356 5.204 -5.823 1.00 34.38 98 ASP A N 1
ATOM 711 C CA . ASP A 1 98 ? -33.967 5.402 -4.509 1.00 34.38 98 ASP A CA 1
ATOM 712 C C . ASP A 1 98 ? -33.078 4.808 -3.400 1.00 34.38 98 ASP A C 1
ATOM 714 O O . ASP A 1 98 ? -33.209 3.646 -3.024 1.00 34.38 98 ASP A O 1
ATOM 718 N N . GLY A 1 99 ? -32.146 5.607 -2.876 1.00 34.66 99 GLY A N 1
ATOM 719 C CA . GLY A 1 99 ? -31.405 5.296 -1.652 1.00 34.66 99 GLY A CA 1
ATOM 720 C C . GLY A 1 99 ? -29.884 5.334 -1.791 1.00 34.66 99 GLY A C 1
ATOM 721 O O . GLY A 1 99 ? -29.265 4.474 -2.409 1.00 34.66 99 GLY A O 1
ATOM 722 N N . GLY A 1 100 ? -29.278 6.300 -1.100 1.00 31.62 100 GLY A N 1
ATOM 723 C CA . GLY A 1 100 ? -27.834 6.416 -0.914 1.00 31.62 100 GLY A CA 1
ATOM 724 C C . GLY A 1 100 ? -27.245 7.519 -1.782 1.00 31.62 100 GLY A C 1
ATOM 725 O O . GLY A 1 100 ? -27.414 7.526 -2.993 1.00 31.62 100 GLY A O 1
ATOM 726 N N . GLY A 1 101 ? -26.565 8.481 -1.157 1.00 33.81 101 GLY A N 1
ATOM 727 C CA . GLY A 1 101 ? -25.812 9.515 -1.869 1.00 33.81 101 GLY A CA 1
ATOM 728 C C . GLY A 1 101 ? -24.688 8.929 -2.745 1.00 33.81 101 GLY A C 1
ATOM 729 O O . GLY A 1 101 ? -24.681 7.735 -3.028 1.00 33.81 101 GLY A O 1
ATOM 730 N N . PRO A 1 102 ? -23.670 9.716 -3.131 1.00 37.31 102 PRO A N 1
ATOM 731 C CA . PRO A 1 102 ? -22.552 9.254 -3.976 1.00 37.31 102 PRO A CA 1
ATOM 732 C C . PRO A 1 102 ? -21.677 8.130 -3.365 1.00 37.31 102 PRO A C 1
ATOM 734 O O . PRO A 1 102 ? -20.584 7.896 -3.862 1.00 37.31 102 PRO A O 1
ATOM 737 N N . PHE A 1 103 ? -22.133 7.493 -2.277 1.00 42.56 103 PHE A N 1
ATOM 738 C CA . PHE A 1 103 ? -21.477 6.474 -1.459 1.00 42.56 103 PHE A CA 1
ATOM 739 C C . PHE A 1 103 ? -22.470 5.404 -0.933 1.00 42.56 103 PHE A C 1
ATOM 741 O O . PHE A 1 103 ? -22.290 4.897 0.171 1.00 42.56 103 PHE A O 1
ATOM 748 N N . GLY A 1 104 ? -23.577 5.123 -1.638 1.00 36.97 104 GLY A N 1
ATOM 749 C CA . GLY A 1 104 ? -24.594 4.145 -1.201 1.00 36.97 104 GLY A CA 1
ATOM 750 C C . GLY A 1 104 ? -24.064 2.708 -1.024 1.00 36.97 104 GLY A C 1
ATOM 751 O O . GLY A 1 104 ? -22.999 2.361 -1.519 1.00 36.97 104 GLY A O 1
ATOM 752 N N . GLU A 1 105 ? -24.818 1.833 -0.351 1.00 36.59 105 GLU A N 1
ATOM 753 C CA . GLU A 1 105 ? -24.397 0.459 0.009 1.00 36.59 105 GLU A CA 1
ATOM 754 C C . GLU A 1 105 ? -23.999 -0.419 -1.200 1.00 36.59 105 GLU A C 1
ATOM 756 O O . GLU A 1 105 ? -23.046 -1.201 -1.132 1.00 36.59 105 GLU A O 1
ATOM 761 N N . ALA A 1 106 ? -24.672 -0.239 -2.342 1.00 37.22 106 ALA A N 1
ATOM 762 C CA . ALA A 1 106 ? -24.321 -0.891 -3.607 1.00 37.22 106 ALA A CA 1
ATOM 763 C C . ALA A 1 106 ? -23.028 -0.329 -4.234 1.00 37.22 106 ALA A C 1
ATOM 765 O O . ALA A 1 106 ? -22.264 -1.080 -4.843 1.00 37.22 106 ALA A O 1
ATOM 766 N N . ASP A 1 107 ? -22.760 0.967 -4.042 1.00 47.50 107 ASP A N 1
ATOM 767 C CA . ASP A 1 107 ? -21.509 1.612 -4.442 1.00 47.50 107 ASP A CA 1
ATOM 768 C C . ASP A 1 107 ? -20.367 1.156 -3.528 1.00 47.50 107 ASP A C 1
ATOM 770 O O . ASP A 1 107 ? -19.307 0.827 -4.025 1.00 47.50 107 ASP A O 1
ATOM 774 N N . LEU A 1 108 ? -20.584 0.978 -2.220 1.00 48.03 108 LEU A N 1
ATOM 775 C CA . LEU A 1 108 ? -19.568 0.490 -1.277 1.00 48.03 108 LEU A CA 1
ATOM 776 C C . LEU A 1 108 ? -19.077 -0.925 -1.605 1.00 48.03 108 LEU A C 1
ATOM 778 O O . LEU A 1 108 ? -17.873 -1.138 -1.690 1.00 48.03 108 LEU A O 1
ATOM 782 N N . ARG A 1 109 ? -19.960 -1.895 -1.869 1.00 46.59 109 ARG A N 1
ATOM 783 C CA . ARG A 1 109 ? -19.523 -3.268 -2.208 1.00 46.59 109 ARG A CA 1
ATOM 784 C C . ARG A 1 109 ? -18.837 -3.362 -3.575 1.00 46.59 109 ARG A C 1
ATOM 786 O O . ARG A 1 109 ? -17.959 -4.199 -3.759 1.00 46.59 109 ARG A O 1
ATOM 793 N N . GLY A 1 110 ? -19.195 -2.481 -4.511 1.00 43.19 110 GLY A N 1
ATOM 794 C CA . GLY A 1 110 ? -18.477 -2.304 -5.774 1.00 43.19 110 GLY A CA 1
ATOM 795 C C . GLY A 1 110 ? -17.203 -1.459 -5.652 1.00 43.19 110 GLY A C 1
ATOM 796 O O . GLY A 1 110 ? -16.301 -1.641 -6.453 1.00 43.19 110 GLY A O 1
ATOM 797 N N . SER A 1 111 ? -17.108 -0.569 -4.657 1.00 47.28 111 SER A N 1
ATOM 798 C CA . SER A 1 111 ? -16.050 0.436 -4.453 1.00 47.28 111 SER A CA 1
ATOM 799 C C . SER A 1 111 ? -14.982 0.009 -3.444 1.00 47.28 111 SER A C 1
ATOM 801 O O . SER A 1 111 ? -13.903 0.592 -3.468 1.00 47.28 111 SER A O 1
ATOM 803 N N . VAL A 1 112 ? -15.246 -0.952 -2.553 1.00 47.62 112 VAL A N 1
ATOM 804 C CA . VAL A 1 112 ? -14.311 -1.393 -1.497 1.00 47.62 112 VAL A CA 1
ATOM 805 C C . VAL A 1 112 ? -13.191 -2.260 -2.076 1.00 47.62 112 VAL A C 1
ATOM 807 O O . VAL A 1 112 ? -12.028 -2.019 -1.773 1.00 47.62 112 VAL A O 1
ATOM 810 N N . VAL A 1 113 ? -13.511 -3.142 -3.030 1.00 46.75 113 VAL A N 1
ATOM 811 C CA . VAL A 1 113 ? -12.511 -3.866 -3.849 1.00 46.75 113 VAL A CA 1
ATOM 812 C C . VAL A 1 113 ? -11.891 -2.948 -4.930 1.00 46.75 113 VAL A C 1
ATOM 814 O O . VAL A 1 113 ? -10.928 -3.301 -5.606 1.00 46.75 113 VAL A O 1
ATOM 817 N N . VAL A 1 114 ? -12.423 -1.729 -5.096 1.00 41.84 114 VAL A N 1
ATOM 818 C CA . VAL A 1 114 ? -12.041 -0.748 -6.134 1.00 41.84 114 VAL A CA 1
ATOM 819 C C . VAL A 1 114 ? -11.490 0.549 -5.517 1.00 41.84 114 VAL A C 1
ATOM 821 O O . VAL A 1 114 ? -11.351 1.555 -6.212 1.00 41.84 114 VAL A O 1
ATOM 824 N N . GLY A 1 115 ? -11.145 0.551 -4.222 1.00 49.25 115 GLY A N 1
ATOM 825 C CA . GLY A 1 115 ? -10.599 1.718 -3.528 1.00 49.25 115 GLY A CA 1
ATOM 826 C C . GLY A 1 115 ? -9.393 2.260 -4.287 1.00 49.25 115 GLY A C 1
ATOM 827 O O . GLY A 1 115 ? -8.340 1.642 -4.252 1.00 49.25 115 GLY A O 1
ATOM 828 N N . ASN A 1 116 ? -9.600 3.360 -5.028 1.00 65.94 116 ASN A N 1
ATOM 829 C CA . ASN A 1 116 ? -8.692 3.936 -6.025 1.00 65.94 116 ASN A CA 1
ATOM 830 C C . ASN A 1 116 ? -7.767 2.882 -6.670 1.00 65.94 116 ASN A C 1
ATOM 832 O O . ASN A 1 116 ? -6.664 2.663 -6.178 1.00 65.94 116 ASN A O 1
ATOM 836 N N . ALA A 1 117 ? -8.151 2.265 -7.796 1.00 73.81 117 ALA A N 1
ATOM 837 C CA . ALA A 1 117 ? -7.324 1.219 -8.423 1.00 73.81 117 ALA A CA 1
ATOM 838 C C . ALA A 1 117 ? -5.910 1.689 -8.834 1.00 73.81 117 ALA A C 1
ATOM 840 O O . ALA A 1 117 ? -5.049 0.870 -9.150 1.00 73.81 117 ALA A O 1
ATOM 841 N N . THR A 1 118 ? -5.663 2.999 -8.811 1.00 78.94 118 THR A N 1
ATOM 842 C CA . THR A 1 118 ? -4.366 3.652 -9.047 1.00 78.94 118 THR A CA 1
ATOM 843 C C . THR A 1 118 ? -3.762 4.291 -7.787 1.00 78.94 118 THR A C 1
ATOM 845 O O . THR A 1 118 ? -2.748 4.982 -7.854 1.00 78.94 118 THR A O 1
ATOM 848 N N . GLY A 1 119 ? -4.381 4.090 -6.627 1.00 83.44 119 GLY A N 1
ATOM 849 C CA . GLY A 1 119 ? -3.985 4.657 -5.348 1.00 83.44 119 GLY A CA 1
ATOM 850 C C . GLY A 1 119 ? -2.649 4.111 -4.870 1.00 83.44 119 GLY A C 1
ATOM 851 O O . GLY A 1 119 ? -2.302 2.962 -5.126 1.00 83.44 119 GLY A O 1
ATOM 852 N N . MET A 1 120 ? -1.906 4.948 -4.151 1.00 90.50 120 MET A N 1
ATOM 853 C CA . MET A 1 120 ? -0.565 4.614 -3.668 1.00 90.50 120 MET A CA 1
ATOM 854 C C . MET A 1 120 ? -0.538 3.408 -2.728 1.00 90.50 120 MET A C 1
ATOM 856 O O . MET A 1 120 ? 0.472 2.729 -2.679 1.00 90.50 120 MET A O 1
ATOM 860 N N . VAL A 1 121 ? -1.610 3.151 -1.976 1.00 91.38 121 VAL A N 1
ATOM 861 C CA . VAL A 1 121 ? -1.620 2.119 -0.929 1.00 91.38 121 VAL A CA 1
ATOM 862 C C . VAL A 1 121 ? -2.338 0.855 -1.389 1.00 91.38 121 VAL A C 1
ATOM 864 O O . VAL A 1 121 ? -1.749 -0.221 -1.356 1.00 91.38 121 VAL A O 1
ATOM 867 N N . SER A 1 122 ? -3.569 0.988 -1.889 1.00 87.19 122 SER A N 1
ATOM 868 C CA . SER A 1 122 ? -4.440 -0.138 -2.258 1.00 87.19 122 SER A CA 1
ATOM 869 C C . SER A 1 122 ? -4.702 -0.289 -3.765 1.00 87.19 122 SER A C 1
ATOM 871 O O . SER A 1 122 ? -5.595 -1.032 -4.175 1.00 87.19 122 SER A O 1
ATOM 873 N N . GLY A 1 123 ? -3.995 0.467 -4.611 1.00 85.81 123 GLY A N 1
ATOM 874 C CA . GLY A 1 123 ? -4.222 0.476 -6.052 1.00 85.81 123 GLY A CA 1
ATOM 875 C C . GLY A 1 123 ? -3.501 -0.657 -6.775 1.00 85.81 123 GLY A C 1
ATOM 876 O O . GLY A 1 123 ? -2.295 -0.585 -6.996 1.00 85.81 123 GLY A O 1
ATOM 877 N N . MET A 1 124 ? -4.245 -1.655 -7.259 1.00 83.62 124 MET A N 1
ATOM 878 C CA . MET A 1 124 ? -3.678 -2.788 -8.012 1.00 83.62 124 MET A CA 1
ATOM 879 C C . MET A 1 124 ? -2.949 -2.409 -9.309 1.00 83.62 124 MET A C 1
ATOM 881 O O . MET A 1 124 ? -2.167 -3.207 -9.825 1.00 83.62 124 MET A O 1
ATOM 885 N N . TYR A 1 125 ? -3.191 -1.208 -9.840 1.00 86.38 125 TYR A N 1
ATOM 886 C CA . TYR A 1 125 ? -2.488 -0.671 -11.005 1.00 86.38 125 TYR A CA 1
ATOM 887 C C . TYR A 1 125 ? -1.472 0.415 -10.653 1.00 86.38 125 TYR A C 1
ATOM 889 O O . TYR A 1 125 ? -1.029 1.157 -11.529 1.00 86.38 125 TYR A O 1
ATOM 897 N N . ASN A 1 126 ? -1.103 0.517 -9.378 1.00 89.44 126 ASN A N 1
ATOM 898 C CA . ASN A 1 126 ? -0.015 1.353 -8.914 1.00 89.44 126 ASN A CA 1
ATOM 899 C C . ASN A 1 126 ? 1.175 0.462 -8.504 1.00 89.44 126 ASN A C 1
ATOM 901 O O . ASN A 1 126 ? 1.044 -0.354 -7.585 1.00 89.44 126 ASN A O 1
ATOM 905 N N . PRO A 1 127 ? 2.349 0.591 -9.148 1.00 92.12 127 PRO A N 1
ATOM 906 C CA . PRO A 1 127 ? 3.486 -0.278 -8.860 1.00 92.12 127 PRO A CA 1
ATOM 907 C C . PRO A 1 127 ? 4.013 -0.142 -7.429 1.00 92.12 127 PRO A C 1
ATOM 909 O O . PRO A 1 127 ? 4.594 -1.104 -6.938 1.00 92.12 127 PRO A O 1
ATOM 912 N N . ILE A 1 128 ? 3.764 0.981 -6.743 1.00 92.69 128 ILE A N 1
ATOM 913 C CA . ILE A 1 128 ? 4.208 1.184 -5.354 1.00 92.69 128 ILE A CA 1
ATOM 914 C C . ILE A 1 128 ? 3.178 0.759 -4.301 1.00 92.69 128 ILE A C 1
ATOM 916 O O . ILE A 1 128 ? 3.453 0.864 -3.112 1.00 92.69 128 ILE A O 1
ATOM 920 N N . SER A 1 129 ? 2.006 0.273 -4.719 1.00 92.69 129 SER A N 1
ATOM 921 C CA . SER A 1 129 ? 0.964 -0.191 -3.800 1.00 92.69 129 SER A CA 1
ATOM 922 C C . SER A 1 129 ? 1.356 -1.495 -3.093 1.00 92.69 129 SER A C 1
ATOM 924 O O . SER A 1 129 ? 1.623 -2.481 -3.785 1.00 92.69 129 SER A O 1
ATOM 926 N N . PRO A 1 130 ? 1.364 -1.531 -1.742 1.00 92.38 130 PRO A N 1
ATOM 927 C CA . PRO A 1 130 ? 1.653 -2.736 -0.966 1.00 92.38 130 PRO A CA 1
ATOM 928 C C . PRO A 1 130 ? 0.449 -3.657 -0.737 1.00 92.38 130 PRO A C 1
ATOM 930 O O . PRO A 1 130 ? 0.653 -4.849 -0.503 1.00 92.38 130 PRO A O 1
ATOM 933 N N . SER A 1 131 ? -0.786 -3.142 -0.755 1.00 90.06 131 SER A N 1
ATOM 934 C CA . SER A 1 131 ? -1.954 -3.868 -0.236 1.00 90.06 131 SER A CA 1
ATOM 935 C C . SER A 1 131 ? -3.138 -3.922 -1.200 1.00 90.06 131 SER A C 1
ATOM 937 O O . SER A 1 131 ? -3.205 -3.183 -2.178 1.00 90.06 131 SER A O 1
ATOM 939 N N . VAL A 1 132 ? -4.080 -4.821 -0.925 1.00 88.31 132 VAL A N 1
ATOM 940 C CA . VAL A 1 132 ? -5.449 -4.798 -1.461 1.00 88.31 132 VAL A CA 1
ATOM 941 C C . VAL A 1 132 ? -6.444 -4.733 -0.312 1.00 88.31 132 VAL A C 1
ATOM 943 O O . VAL A 1 132 ? -6.103 -5.078 0.817 1.00 88.31 132 VAL A O 1
ATOM 946 N N . LEU A 1 133 ? -7.663 -4.284 -0.599 1.00 87.00 133 LEU A N 1
ATOM 947 C CA . LEU A 1 133 ? -8.752 -4.225 0.371 1.00 87.00 133 LEU A CA 1
ATOM 948 C C . LEU A 1 133 ? -9.876 -5.174 -0.038 1.00 87.00 133 LEU A C 1
ATOM 950 O O . LEU A 1 133 ? -10.129 -5.367 -1.228 1.00 87.00 133 LEU A O 1
ATOM 954 N N . ASP A 1 134 ? -10.569 -5.705 0.959 1.00 83.69 134 ASP A N 1
ATOM 955 C CA . ASP A 1 134 ? -11.759 -6.528 0.790 1.00 83.69 134 ASP A CA 1
ATOM 956 C C . ASP A 1 134 ? -12.801 -6.220 1.871 1.00 83.69 134 ASP A C 1
ATOM 958 O O . ASP A 1 134 ? -12.508 -5.579 2.885 1.00 83.69 134 ASP A O 1
ATOM 962 N N . LEU A 1 135 ? -14.025 -6.695 1.645 1.00 81.38 135 LEU A N 1
ATOM 963 C CA . LEU A 1 135 ? -15.093 -6.699 2.634 1.00 81.38 135 LEU A CA 1
ATOM 964 C C . LEU A 1 135 ? -15.271 -8.124 3.169 1.00 81.38 135 LEU A C 1
ATOM 966 O O . LEU A 1 135 ? -15.891 -8.952 2.508 1.00 81.38 135 LEU A O 1
ATOM 970 N N . VAL A 1 136 ? -14.778 -8.399 4.373 1.00 83.50 136 VAL A N 1
ATOM 971 C CA . VAL A 1 136 ? -14.888 -9.715 5.024 1.00 83.50 136 VAL A CA 1
ATOM 972 C C . VAL A 1 136 ? -15.826 -9.588 6.215 1.00 83.50 136 VAL A C 1
ATOM 974 O O . VAL A 1 136 ? -15.616 -8.735 7.072 1.00 83.50 136 VAL A O 1
ATOM 977 N N . ASP A 1 137 ? -16.897 -10.384 6.243 1.00 83.31 137 ASP A N 1
ATOM 978 C CA . ASP A 1 137 ? -17.895 -10.401 7.327 1.00 83.31 137 ASP A CA 1
ATOM 979 C C . ASP A 1 137 ? -18.426 -9.011 7.724 1.00 83.31 137 ASP A C 1
ATOM 981 O O . ASP A 1 137 ? -18.658 -8.701 8.892 1.00 83.31 137 ASP A O 1
ATOM 985 N N . GLY A 1 138 ? -18.615 -8.141 6.726 1.00 78.00 138 GLY A N 1
ATOM 986 C CA . GLY A 1 138 ? -19.106 -6.779 6.939 1.00 78.00 138 GLY A CA 1
ATOM 987 C C . GLY A 1 138 ? -18.065 -5.810 7.505 1.00 78.00 138 GLY A C 1
ATOM 988 O O . GLY A 1 138 ? -18.449 -4.743 7.972 1.00 78.00 138 GLY A O 1
ATOM 989 N N . ARG A 1 139 ? -16.773 -6.148 7.451 1.00 83.75 139 ARG A N 1
ATOM 990 C CA . ARG A 1 139 ? -15.654 -5.296 7.875 1.00 83.75 139 ARG A CA 1
ATOM 991 C C . ARG A 1 139 ? -14.659 -5.089 6.746 1.00 83.75 139 ARG A C 1
ATOM 993 O O . ARG A 1 139 ? -14.486 -5.952 5.887 1.00 83.75 139 ARG A O 1
ATOM 1000 N N . ILE A 1 140 ? -13.986 -3.943 6.765 1.00 85.44 140 ILE A N 1
ATOM 1001 C CA . ILE A 1 140 ? -12.875 -3.698 5.850 1.00 85.44 140 ILE A CA 1
ATOM 1002 C C . ILE A 1 140 ? -11.648 -4.445 6.345 1.00 85.44 140 ILE A C 1
ATOM 1004 O O . ILE A 1 140 ? -11.222 -4.272 7.487 1.00 85.44 140 ILE A O 1
ATOM 1008 N N . VAL A 1 141 ? -11.060 -5.226 5.446 1.00 91.25 141 VAL A N 1
ATOM 1009 C CA . VAL A 1 141 ? -9.806 -5.931 5.685 1.00 91.25 141 VAL A CA 1
ATOM 1010 C C . VAL A 1 141 ? -8.801 -5.535 4.619 1.00 91.25 141 VAL A C 1
ATOM 1012 O O . VAL A 1 141 ? -9.121 -5.503 3.431 1.00 91.25 141 VAL A O 1
ATOM 1015 N N . GLY A 1 142 ? -7.578 -5.229 5.044 1.00 92.75 142 GLY A N 1
ATOM 1016 C CA . GLY A 1 142 ? -6.445 -5.039 4.148 1.00 92.75 142 GLY A CA 1
ATOM 1017 C C . GLY A 1 142 ? -5.551 -6.272 4.118 1.00 92.75 142 GLY A C 1
ATOM 1018 O O . GLY A 1 142 ? -5.193 -6.802 5.165 1.00 92.75 142 GLY A O 1
ATOM 1019 N N . PHE A 1 143 ? -5.136 -6.697 2.932 1.00 94.06 143 PHE A N 1
ATOM 1020 C CA . PHE A 1 143 ? -4.188 -7.793 2.746 1.00 94.06 143 PHE A CA 1
ATOM 1021 C C . PHE A 1 143 ? -2.912 -7.265 2.108 1.00 94.06 143 PHE A C 1
ATOM 1023 O O . PHE A 1 143 ? -2.957 -6.585 1.081 1.00 94.06 143 PHE A O 1
ATOM 1030 N N . ALA A 1 144 ? -1.766 -7.574 2.707 1.00 95.00 144 ALA A N 1
ATOM 1031 C CA . ALA A 1 144 ? -0.462 -7.183 2.190 1.00 95.00 144 ALA A CA 1
ATOM 1032 C C . ALA A 1 144 ? 0.557 -8.315 2.338 1.00 95.00 144 ALA A C 1
ATOM 1034 O O . ALA A 1 144 ? 0.496 -9.135 3.251 1.00 95.00 144 ALA A O 1
ATOM 1035 N N . THR A 1 145 ? 1.543 -8.334 1.449 1.00 95.56 145 THR A N 1
ATOM 1036 C CA . THR A 1 145 ? 2.812 -9.031 1.678 1.00 95.56 145 THR A CA 1
ATOM 1037 C C . THR A 1 145 ? 3.922 -8.110 1.211 1.00 95.56 145 THR A C 1
ATOM 1039 O O . THR A 1 145 ? 4.158 -7.946 0.012 1.00 95.56 145 THR A O 1
ATOM 1042 N N . PHE A 1 146 ? 4.581 -7.465 2.166 1.00 94.94 146 PHE A N 1
ATOM 1043 C CA . PHE A 1 146 ? 5.579 -6.446 1.878 1.00 94.94 146 PHE A CA 1
ATOM 1044 C C . PHE A 1 146 ? 6.832 -7.070 1.254 1.00 94.94 146 PHE A C 1
ATOM 1046 O O . PHE A 1 146 ? 7.416 -7.989 1.820 1.00 94.94 146 PHE A O 1
ATOM 1053 N N . GLY A 1 147 ? 7.227 -6.591 0.072 1.00 91.44 147 GLY A N 1
ATOM 1054 C CA . GLY A 1 147 ? 8.495 -6.943 -0.582 1.00 91.44 147 GLY A CA 1
ATOM 1055 C C . GLY A 1 147 ? 9.595 -5.890 -0.415 1.00 91.44 147 GLY A C 1
ATOM 1056 O O . GLY A 1 147 ? 9.430 -4.930 0.332 1.00 91.44 147 GLY A O 1
ATOM 1057 N N . GLU A 1 148 ? 10.679 -6.056 -1.178 1.00 89.38 148 GLU A N 1
ATOM 1058 C CA . GLU A 1 148 ? 11.912 -5.248 -1.119 1.00 89.38 148 GLU A CA 1
ATOM 1059 C C . GLU A 1 148 ? 11.680 -3.732 -1.150 1.00 89.38 148 GLU A C 1
ATOM 1061 O O . GLU A 1 148 ? 12.285 -3.000 -0.378 1.00 89.38 148 GLU A O 1
ATOM 1066 N N . LEU A 1 149 ? 10.738 -3.265 -1.975 1.00 90.75 149 LEU A N 1
ATOM 1067 C CA . LEU A 1 149 ? 10.376 -1.847 -2.083 1.00 90.75 149 LEU A CA 1
ATOM 1068 C C . LEU A 1 149 ? 9.965 -1.209 -0.743 1.00 90.75 149 LEU A C 1
ATOM 1070 O O . LEU A 1 149 ? 10.129 -0.011 -0.547 1.00 90.75 149 LEU A O 1
ATOM 1074 N N . HIS A 1 150 ? 9.404 -1.993 0.173 1.00 93.62 150 HIS A N 1
ATOM 1075 C CA . HIS A 1 150 ? 8.845 -1.492 1.428 1.00 93.62 150 HIS A CA 1
ATOM 1076 C C . HIS A 1 150 ? 9.807 -1.641 2.608 1.00 93.62 150 HIS A C 1
ATOM 1078 O O . HIS A 1 150 ? 9.425 -1.378 3.748 1.00 93.62 150 HIS A O 1
ATOM 1084 N N . ARG A 1 151 ? 11.025 -2.121 2.357 1.00 93.56 151 ARG A N 1
ATOM 1085 C CA . ARG A 1 151 ? 12.033 -2.395 3.376 1.00 93.56 151 ARG A CA 1
ATOM 1086 C C . ARG A 1 151 ? 12.536 -1.106 4.028 1.00 93.56 151 ARG A C 1
ATOM 1088 O O . ARG A 1 151 ? 12.711 -0.088 3.362 1.00 93.56 151 ARG A O 1
ATOM 1095 N N . ALA A 1 152 ? 12.808 -1.159 5.330 1.00 92.00 152 ALA A N 1
ATOM 1096 C CA . ALA A 1 152 ? 13.507 -0.077 6.015 1.00 92.00 152 ALA A CA 1
ATOM 1097 C C . ALA A 1 152 ? 15.002 -0.062 5.643 1.00 92.00 152 ALA A C 1
ATOM 1099 O O . ALA A 1 152 ? 15.668 -1.098 5.640 1.00 92.00 152 ALA A O 1
ATOM 1100 N N . LEU A 1 153 ? 15.553 1.118 5.341 1.00 85.06 153 LEU A N 1
ATOM 1101 C CA . LEU A 1 153 ? 16.968 1.251 4.992 1.00 85.06 153 LEU A CA 1
ATOM 1102 C C . LEU A 1 153 ? 17.862 0.737 6.131 1.00 85.06 153 LEU A C 1
ATOM 1104 O O . LEU A 1 153 ? 17.714 1.154 7.277 1.00 85.06 153 LEU A O 1
ATOM 1108 N N . GLY A 1 154 ? 18.807 -0.144 5.800 1.00 83.50 154 GLY A N 1
ATOM 1109 C CA . GLY A 1 154 ? 19.707 -0.757 6.779 1.00 83.50 154 GLY A CA 1
ATOM 1110 C C . GLY A 1 154 ? 19.090 -1.904 7.587 1.00 83.50 154 GLY A C 1
ATOM 1111 O O . GLY A 1 154 ? 19.786 -2.470 8.427 1.00 83.50 154 GLY A O 1
ATOM 1112 N N . ASP A 1 155 ? 17.834 -2.284 7.324 1.00 83.88 155 ASP A N 1
ATOM 1113 C CA . ASP A 1 155 ? 17.167 -3.415 7.971 1.00 83.88 155 ASP A CA 1
ATOM 1114 C C . ASP A 1 155 ? 16.898 -4.559 6.970 1.00 83.88 155 ASP A C 1
ATOM 1116 O O . ASP A 1 155 ? 16.062 -4.435 6.067 1.00 83.88 155 ASP A O 1
ATOM 1120 N N . PRO A 1 156 ? 17.566 -5.717 7.115 1.00 83.06 156 PRO A N 1
ATOM 1121 C CA . PRO A 1 156 ? 17.416 -6.827 6.180 1.00 83.06 156 PRO A CA 1
ATOM 1122 C C . PRO A 1 156 ? 16.113 -7.618 6.360 1.00 83.06 156 PRO A C 1
ATOM 1124 O O . PRO A 1 156 ? 15.825 -8.490 5.538 1.00 83.06 156 PRO A O 1
ATOM 1127 N N . ALA A 1 157 ? 15.301 -7.347 7.382 1.00 93.25 157 ALA A N 1
ATOM 1128 C CA . ALA A 1 157 ? 14.157 -8.187 7.732 1.00 93.25 157 ALA A CA 1
ATOM 1129 C C . ALA A 1 157 ? 12.824 -7.437 7.849 1.00 93.25 157 ALA A C 1
ATOM 1131 O O . ALA A 1 157 ? 11.780 -8.080 7.716 1.00 93.25 157 ALA A O 1
ATOM 1132 N N . HIS A 1 158 ? 12.827 -6.120 8.062 1.00 96.62 158 HIS A N 1
ATOM 1133 C CA . HIS A 1 158 ? 11.611 -5.400 8.449 1.00 96.62 158 HIS A CA 1
ATOM 1134 C C . HIS A 1 158 ? 11.131 -4.346 7.448 1.00 96.62 158 HIS A C 1
ATOM 1136 O O . HIS A 1 158 ? 11.880 -3.784 6.644 1.00 96.62 158 HIS A O 1
ATOM 1142 N N . VAL A 1 159 ? 9.823 -4.111 7.508 1.00 97.19 159 VAL A N 1
ATOM 1143 C CA . VAL A 1 159 ? 9.102 -3.101 6.732 1.00 97.19 159 VAL A CA 1
ATOM 1144 C C . VAL A 1 159 ? 9.356 -1.723 7.335 1.00 97.19 159 VAL A C 1
ATOM 1146 O O . VAL A 1 159 ? 9.422 -1.574 8.552 1.00 97.19 159 VAL A O 1
ATOM 1149 N N . HIS A 1 160 ? 9.468 -0.702 6.492 1.00 96.12 160 HIS A N 1
ATOM 1150 C CA . HIS A 1 160 ? 9.542 0.683 6.935 1.00 96.12 160 HIS A CA 1
ATOM 1151 C C . HIS A 1 160 ? 8.231 1.103 7.615 1.00 96.12 160 HIS A C 1
ATOM 1153 O O . HIS A 1 160 ? 7.163 1.034 7.003 1.00 96.12 160 HIS A O 1
ATOM 1159 N N . ASP A 1 161 ? 8.310 1.617 8.845 1.00 95.50 161 ASP A N 1
ATOM 1160 C CA . ASP A 1 161 ? 7.132 1.977 9.652 1.00 95.50 161 ASP A CA 1
ATOM 1161 C C . ASP A 1 161 ? 6.210 2.974 8.923 1.00 95.50 161 ASP A C 1
ATOM 1163 O O . ASP A 1 161 ? 4.993 2.822 8.931 1.00 95.50 161 ASP A O 1
ATOM 1167 N N . GLY A 1 162 ? 6.777 3.921 8.168 1.00 96.56 162 GLY A N 1
ATOM 1168 C CA . GLY A 1 162 ? 6.004 4.837 7.316 1.00 96.56 162 GLY A CA 1
ATOM 1169 C C . GLY A 1 162 ? 5.141 4.157 6.237 1.00 96.56 162 GLY A C 1
ATOM 1170 O O . GLY A 1 162 ? 4.075 4.673 5.906 1.00 96.56 162 GLY A O 1
ATOM 1171 N N . VAL A 1 163 ? 5.539 2.987 5.718 1.00 97.19 163 VAL A N 1
ATOM 1172 C CA . VAL A 1 163 ? 4.706 2.208 4.781 1.00 97.19 163 VAL A CA 1
ATOM 1173 C C . VAL A 1 163 ? 3.526 1.583 5.519 1.00 97.19 163 VAL A C 1
ATOM 1175 O O . VAL A 1 163 ? 2.400 1.609 5.020 1.00 97.19 163 VAL A O 1
ATOM 1178 N N . VAL A 1 164 ? 3.763 1.057 6.724 1.00 97.94 164 VAL A N 1
ATOM 1179 C CA . VAL A 1 164 ? 2.707 0.493 7.574 1.00 97.94 164 VAL A CA 1
ATOM 1180 C C . VAL A 1 164 ? 1.706 1.578 7.977 1.00 97.94 164 VAL A C 1
ATOM 1182 O O . VAL A 1 164 ? 0.500 1.372 7.852 1.00 97.94 164 VAL A O 1
ATOM 1185 N N . SER A 1 165 ? 2.181 2.764 8.363 1.00 98.19 165 SER A N 1
ATOM 1186 C CA . SER A 1 165 ? 1.323 3.914 8.667 1.00 98.19 165 SER A CA 1
ATOM 1187 C C . SER A 1 165 ? 0.493 4.359 7.460 1.00 98.19 165 SER A C 1
ATOM 1189 O O . SER A 1 165 ? -0.705 4.586 7.602 1.00 98.19 165 SER A O 1
ATOM 1191 N N . ALA A 1 166 ? 1.074 4.409 6.256 1.00 97.44 166 ALA A N 1
ATOM 1192 C CA . ALA A 1 166 ? 0.313 4.706 5.039 1.00 97.44 166 ALA A CA 1
ATOM 1193 C C . ALA A 1 166 ? -0.785 3.658 4.764 1.00 97.44 166 ALA A C 1
ATOM 1195 O O . ALA A 1 166 ? -1.871 4.004 4.301 1.00 97.44 166 ALA A O 1
ATOM 1196 N N . CYS A 1 167 ? -0.533 2.384 5.084 1.00 97.12 167 CYS A N 1
ATOM 1197 C CA . CYS A 1 167 ? -1.555 1.339 5.005 1.00 97.12 167 CYS A CA 1
ATOM 1198 C C . CYS A 1 167 ? -2.706 1.590 5.985 1.00 97.12 167 CYS A C 1
ATOM 1200 O O . CYS A 1 167 ? -3.866 1.522 5.577 1.00 97.12 167 CYS A O 1
ATOM 1202 N N . PHE A 1 168 ? -2.402 1.932 7.240 1.00 98.06 168 PHE A N 1
ATOM 1203 C CA . PHE A 1 168 ? -3.430 2.248 8.233 1.00 98.06 168 PHE A CA 1
ATOM 1204 C C . PHE A 1 168 ? -4.272 3.464 7.857 1.00 98.06 168 PHE A C 1
ATOM 1206 O O . PHE A 1 168 ? -5.487 3.400 8.015 1.00 98.06 168 PHE A O 1
ATOM 1213 N N . ASP A 1 169 ? -3.674 4.524 7.307 1.00 96.62 169 ASP A N 1
ATOM 1214 C CA . ASP A 1 169 ? -4.420 5.698 6.836 1.00 96.62 169 ASP A CA 1
ATOM 1215 C C . ASP A 1 169 ? -5.577 5.295 5.904 1.00 96.62 169 ASP A C 1
ATOM 1217 O O . ASP A 1 169 ? -6.737 5.644 6.129 1.00 96.62 169 ASP A O 1
ATOM 1221 N N . VAL A 1 170 ? -5.278 4.460 4.905 1.00 93.19 170 VAL A N 1
ATOM 1222 C CA . VAL A 1 170 ? -6.265 4.017 3.915 1.00 93.19 170 VAL A CA 1
ATOM 1223 C C . VAL A 1 170 ? -7.244 2.992 4.477 1.00 93.19 170 VAL A C 1
ATOM 1225 O O . VAL A 1 170 ? -8.437 3.083 4.187 1.00 93.19 170 VAL A O 1
ATOM 1228 N N . VAL A 1 171 ? -6.779 2.028 5.277 1.00 93.94 171 VAL A N 1
ATOM 1229 C CA . VAL A 1 171 ? -7.651 0.993 5.856 1.00 93.94 171 VAL A CA 1
ATOM 1230 C C . VAL A 1 171 ? -8.672 1.619 6.815 1.00 93.94 171 VAL A C 1
ATOM 1232 O O . VAL A 1 171 ? -9.867 1.347 6.691 1.00 93.94 171 VAL A O 1
ATOM 1235 N N . LEU A 1 172 ? -8.239 2.522 7.700 1.00 95.19 172 LEU A N 1
ATOM 1236 C CA . LEU A 1 172 ? -9.121 3.245 8.622 1.00 95.19 172 LEU A CA 1
ATOM 1237 C C . LEU A 1 172 ? -10.084 4.174 7.864 1.00 95.19 172 LEU A C 1
ATOM 1239 O O . LEU A 1 172 ? -11.286 4.192 8.139 1.00 95.19 172 LEU A O 1
ATOM 1243 N N . ALA A 1 173 ? -9.598 4.902 6.852 1.00 90.94 173 ALA A N 1
ATOM 1244 C CA . ALA A 1 173 ? -10.455 5.740 6.015 1.00 90.94 173 ALA A CA 1
ATOM 1245 C C . ALA A 1 173 ? -11.523 4.921 5.272 1.00 90.94 173 ALA A C 1
ATOM 1247 O O . ALA A 1 173 ? -12.656 5.381 5.095 1.00 90.94 173 ALA A O 1
ATOM 1248 N N . MET A 1 174 ? -11.187 3.702 4.847 1.00 87.94 174 MET A N 1
ATOM 1249 C CA . MET A 1 174 ? -12.128 2.807 4.184 1.00 87.94 174 MET A CA 1
ATOM 1250 C C . MET A 1 174 ? -13.132 2.197 5.171 1.00 87.94 174 MET A C 1
ATOM 1252 O O . MET A 1 174 ? -14.312 2.108 4.831 1.00 87.94 174 MET A O 1
ATOM 1256 N N . ALA A 1 175 ? -12.723 1.868 6.401 1.00 89.12 175 ALA A N 1
ATOM 1257 C CA . ALA A 1 175 ? -13.647 1.470 7.467 1.00 89.12 175 ALA A CA 1
ATOM 1258 C C . ALA A 1 175 ? -14.674 2.582 7.748 1.00 89.12 175 ALA A C 1
ATOM 1260 O O . ALA A 1 175 ? -15.879 2.340 7.746 1.00 89.12 175 ALA A O 1
ATOM 1261 N N . ASN A 1 176 ? -14.229 3.837 7.838 1.00 88.12 176 ASN A N 1
ATOM 1262 C CA . ASN A 1 176 ? -15.126 4.990 7.953 1.00 88.12 176 ASN A CA 1
ATOM 1263 C C . ASN A 1 176 ? -16.075 5.117 6.752 1.00 88.12 176 ASN A C 1
ATOM 1265 O O . ASN A 1 176 ? -17.258 5.435 6.906 1.00 88.12 176 ASN A O 1
ATOM 1269 N N . ARG A 1 177 ? -15.565 4.882 5.536 1.00 81.81 177 ARG A N 1
ATOM 1270 C CA . ARG A 1 177 ? -16.361 4.927 4.303 1.00 81.81 177 ARG A CA 1
ATOM 1271 C C . ARG A 1 177 ? -17.464 3.871 4.308 1.00 81.81 177 ARG A C 1
ATOM 1273 O O . ARG A 1 177 ? -18.572 4.200 3.892 1.00 81.81 177 ARG A O 1
ATOM 1280 N N . LEU A 1 178 ? -17.186 2.663 4.804 1.00 81.44 178 LEU A N 1
ATOM 1281 C CA . LEU A 1 178 ? -18.172 1.584 4.929 1.00 81.44 178 LEU A CA 1
ATOM 1282 C C . LEU A 1 178 ? -19.402 2.020 5.740 1.00 81.44 178 LEU A C 1
ATOM 1284 O O . LEU A 1 178 ? -20.522 1.655 5.401 1.00 81.44 178 LEU A O 1
ATOM 1288 N N . HIS A 1 179 ? -19.202 2.878 6.741 1.00 78.94 179 HIS A N 1
ATOM 1289 C CA . HIS A 1 179 ? -20.272 3.442 7.569 1.00 78.94 179 HIS A CA 1
ATOM 1290 C C . HIS A 1 179 ? -20.799 4.805 7.072 1.00 78.94 179 HIS A C 1
ATOM 1292 O O . HIS A 1 179 ? -21.492 5.516 7.797 1.00 78.94 179 HIS A O 1
ATOM 1298 N N . GLY A 1 180 ? -20.464 5.221 5.844 1.00 75.06 180 GLY A N 1
ATOM 1299 C CA . GLY A 1 180 ? -20.905 6.501 5.270 1.00 75.06 180 GLY A CA 1
ATOM 1300 C C . GLY A 1 180 ? -20.274 7.742 5.922 1.00 75.06 180 GLY A C 1
ATOM 1301 O O . GLY A 1 180 ? -20.819 8.847 5.842 1.00 75.06 180 GLY A O 1
ATOM 1302 N N . MET A 1 181 ? -19.126 7.577 6.582 1.00 81.00 181 MET A N 1
ATOM 1303 C CA . MET A 1 181 ? -18.474 8.580 7.428 1.00 81.00 181 MET A CA 1
ATOM 1304 C C . MET A 1 181 ? -17.081 8.981 6.920 1.00 81.00 181 MET A C 1
ATOM 1306 O O . MET A 1 181 ? -16.142 9.156 7.686 1.00 81.00 181 MET A O 1
ATOM 1310 N N . PHE A 1 182 ? -16.932 9.159 5.610 1.00 78.12 182 PHE A N 1
ATOM 1311 C CA . PHE A 1 182 ? -15.643 9.469 4.989 1.00 78.12 182 PHE A CA 1
ATOM 1312 C C . PHE A 1 182 ? -15.202 10.939 5.154 1.00 78.12 182 PHE A C 1
ATOM 1314 O O . PHE A 1 182 ? -16.021 11.866 5.143 1.00 78.12 182 PHE A O 1
ATOM 1321 N N . GLY A 1 183 ? -13.887 11.148 5.201 1.00 81.38 183 GLY A N 1
ATOM 1322 C CA . GLY A 1 183 ? -13.242 12.435 4.951 1.00 81.38 183 GLY A CA 1
ATOM 1323 C C . GLY A 1 183 ? -11.756 12.435 5.317 1.00 81.38 183 GLY A C 1
ATOM 1324 O O . GLY A 1 183 ? -11.201 11.358 5.534 1.00 81.38 183 GLY A O 1
ATOM 1325 N N . PRO A 1 184 ? -11.076 13.597 5.292 1.00 87.88 184 PRO A N 1
ATOM 1326 C CA . PRO A 1 184 ? -9.624 13.637 5.390 1.00 87.88 184 PRO A CA 1
ATOM 1327 C C . PRO A 1 184 ? -9.141 13.270 6.792 1.00 87.88 184 PRO A C 1
ATOM 1329 O O . PRO A 1 184 ? -9.755 13.647 7.796 1.00 87.88 184 PRO A O 1
ATOM 1332 N N . THR A 1 185 ? -8.007 12.583 6.837 1.00 95.12 185 THR A N 1
ATOM 1333 C CA . THR A 1 185 ? -7.265 12.280 8.060 1.00 95.12 185 THR A CA 1
ATOM 1334 C C . THR A 1 185 ? -6.820 13.576 8.728 1.00 95.12 185 THR A C 1
ATOM 1336 O O . THR A 1 185 ? -6.272 14.469 8.081 1.00 95.12 185 THR A O 1
ATOM 1339 N N . MET A 1 186 ? -7.092 13.698 10.023 1.00 96.94 186 MET A N 1
ATOM 1340 C CA . MET A 1 186 ? -6.617 14.798 10.866 1.00 96.94 186 MET A CA 1
ATOM 1341 C C . MET A 1 186 ? -5.427 14.351 11.709 1.00 96.94 186 MET A C 1
ATOM 1343 O O . MET A 1 186 ? -4.471 15.100 11.870 1.00 96.94 186 MET A O 1
ATOM 1347 N N . GLU A 1 187 ? -5.499 13.128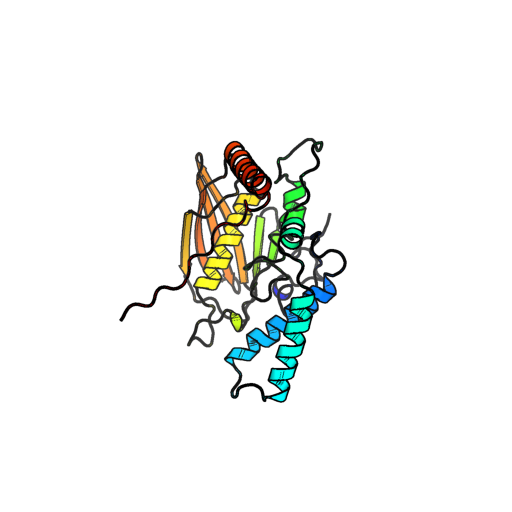 12.229 1.00 97.69 187 GLU A N 1
ATOM 1348 C CA . GLU A 1 187 ? -4.478 12.524 13.072 1.00 97.69 187 GLU A CA 1
ATOM 1349 C C . GLU A 1 187 ? -4.412 11.025 12.790 1.00 97.69 187 GLU A C 1
ATOM 1351 O O . GLU A 1 187 ? -5.444 10.388 12.565 1.00 97.69 187 GLU A O 1
ATOM 1356 N N . LEU A 1 188 ? -3.200 10.478 12.821 1.00 98.62 188 LEU A N 1
ATOM 1357 C CA . LEU A 1 188 ? -2.940 9.049 12.767 1.00 98.62 188 LEU A CA 1
ATOM 1358 C C . LEU A 1 188 ? -1.838 8.719 13.773 1.00 98.62 188 LEU A C 1
ATOM 1360 O O . LEU A 1 188 ? -0.736 9.260 13.692 1.00 98.62 188 LEU A O 1
ATOM 1364 N N . SER A 1 189 ? -2.139 7.808 14.689 1.00 98.44 189 SER A N 1
ATOM 1365 C CA . SER A 1 189 ? -1.187 7.241 15.635 1.00 98.44 189 SER A CA 1
ATOM 1366 C C . SER A 1 189 ? -1.012 5.758 15.335 1.00 98.44 189 SER A C 1
ATOM 1368 O O . SER A 1 189 ? -1.992 5.044 15.127 1.00 98.44 189 SER A O 1
ATOM 1370 N N . CYS A 1 190 ? 0.234 5.293 15.289 1.00 98.50 190 CYS A N 1
ATOM 1371 C CA . CYS A 1 190 ? 0.585 3.888 15.102 1.00 98.50 190 CYS A CA 1
ATOM 1372 C C . CYS A 1 190 ? 1.561 3.471 16.204 1.00 98.50 190 CYS A C 1
ATOM 1374 O O . CYS A 1 190 ? 2.646 4.040 16.326 1.00 98.50 190 CYS A O 1
ATOM 1376 N N . THR A 1 191 ? 1.193 2.458 16.980 1.00 98.31 191 THR A N 1
ATOM 1377 C CA . THR A 1 191 ? 2.024 1.878 18.033 1.00 98.31 191 THR A CA 1
ATOM 1378 C C . THR A 1 191 ? 2.574 0.549 17.552 1.00 98.31 191 THR A C 1
ATOM 1380 O O . THR A 1 191 ? 1.849 -0.439 17.440 1.00 98.31 191 THR A O 1
ATOM 1383 N N . ARG A 1 192 ? 3.875 0.518 17.258 1.00 96.56 192 ARG A N 1
ATOM 1384 C CA . ARG A 1 192 ? 4.573 -0.713 16.887 1.00 96.56 192 ARG A CA 1
ATOM 1385 C C . ARG A 1 192 ? 4.854 -1.549 18.133 1.00 96.56 192 ARG A C 1
ATOM 1387 O O . ARG A 1 192 ? 5.664 -1.156 18.968 1.00 96.56 192 ARG A O 1
ATOM 1394 N N . LEU A 1 193 ? 4.214 -2.710 18.222 1.00 97.69 193 LEU A N 1
ATOM 1395 C CA . LEU A 1 193 ? 4.417 -3.694 19.288 1.00 97.69 193 LEU A CA 1
ATOM 1396 C C . LEU A 1 193 ? 5.594 -4.618 18.962 1.00 97.69 193 LEU A C 1
ATOM 1398 O O . LEU A 1 193 ? 6.451 -4.877 19.803 1.00 97.69 193 LEU A O 1
ATOM 1402 N N . VAL A 1 194 ? 5.657 -5.081 17.710 1.00 95.75 194 VAL A N 1
ATOM 1403 C CA . VAL A 1 194 ? 6.702 -5.966 17.177 1.00 95.75 194 VAL A CA 1
ATOM 1404 C C . VAL A 1 194 ? 7.062 -5.496 15.762 1.00 95.75 194 VAL A C 1
ATOM 1406 O O . VAL A 1 194 ? 6.173 -5.065 15.026 1.00 95.75 194 VAL A O 1
ATOM 1409 N N . PRO A 1 195 ? 8.341 -5.533 15.340 1.00 94.88 195 PRO A N 1
ATOM 1410 C CA . PRO A 1 195 ? 8.709 -5.245 13.955 1.00 94.88 195 PRO A CA 1
ATOM 1411 C C . PRO A 1 195 ? 7.906 -6.074 12.936 1.00 94.88 195 PRO A C 1
ATOM 1413 O O . PRO A 1 195 ? 7.823 -7.298 13.043 1.00 94.88 195 PRO A O 1
ATOM 1416 N N . THR A 1 196 ? 7.334 -5.410 11.928 1.00 97.75 196 THR A N 1
ATOM 1417 C CA . THR A 1 196 ? 6.623 -6.087 10.829 1.00 97.75 196 THR A CA 1
ATOM 1418 C C . THR A 1 196 ? 7.649 -6.643 9.846 1.00 97.75 196 THR A C 1
ATOM 1420 O O . THR A 1 196 ? 8.530 -5.904 9.404 1.00 97.75 196 THR A O 1
ATOM 1423 N N . ARG A 1 197 ? 7.574 -7.937 9.509 1.00 97.19 197 ARG A N 1
ATOM 1424 C CA . ARG A 1 197 ? 8.594 -8.604 8.677 1.00 97.19 197 A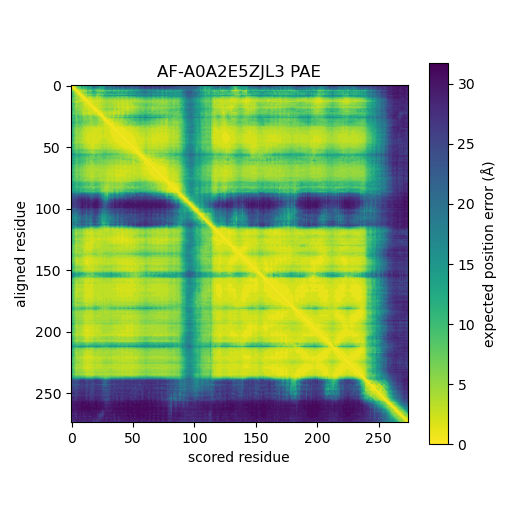RG A CA 1
ATOM 1425 C C . ARG A 1 197 ? 8.246 -8.548 7.192 1.00 97.19 197 ARG A C 1
ATOM 1427 O O . ARG A 1 197 ? 7.091 -8.661 6.793 1.00 97.19 197 ARG A O 1
ATOM 1434 N N . ILE A 1 198 ? 9.282 -8.444 6.371 1.00 95.75 198 ILE A N 1
ATOM 1435 C CA . ILE A 1 198 ? 9.206 -8.559 4.914 1.00 95.75 198 ILE A CA 1
ATOM 1436 C C . ILE A 1 198 ? 8.868 -10.003 4.522 1.00 95.75 198 ILE A C 1
ATOM 1438 O O . ILE A 1 198 ? 9.338 -10.958 5.135 1.00 95.75 198 ILE A O 1
ATOM 1442 N N . GLY A 1 199 ? 8.061 -10.166 3.473 1.00 94.50 199 GLY A N 1
ATOM 1443 C CA . GLY A 1 199 ? 7.728 -11.462 2.879 1.00 94.50 199 GLY A CA 1
ATOM 1444 C C . GLY A 1 199 ? 6.693 -12.288 3.643 1.00 94.50 199 GLY A C 1
ATOM 1445 O O . GLY A 1 199 ? 6.340 -13.366 3.169 1.00 94.50 199 GLY A O 1
ATOM 1446 N N . VAL A 1 200 ? 6.182 -11.792 4.772 1.00 96.69 200 VAL A N 1
ATOM 1447 C CA . VAL A 1 200 ? 5.185 -12.500 5.579 1.00 96.69 200 VAL A CA 1
ATOM 1448 C C . VAL A 1 200 ? 3.786 -11.910 5.344 1.00 96.69 200 VAL A C 1
ATOM 1450 O O . VAL A 1 200 ? 3.646 -10.682 5.345 1.00 96.69 200 VAL A O 1
ATOM 1453 N N . PRO A 1 201 ? 2.750 -12.749 5.149 1.00 96.88 201 PRO A N 1
ATOM 1454 C CA . PRO A 1 201 ? 1.364 -12.305 5.031 1.00 96.88 201 PRO A CA 1
ATOM 1455 C C . PRO A 1 201 ? 0.921 -11.424 6.201 1.00 96.88 201 PRO A C 1
ATOM 1457 O O . PRO A 1 201 ? 1.086 -11.782 7.368 1.00 96.88 201 PRO A O 1
ATOM 1460 N N . CYS A 1 202 ? 0.351 -10.272 5.863 1.00 97.50 202 CYS A N 1
ATOM 1461 C CA . CYS A 1 202 ? -0.075 -9.234 6.789 1.00 97.50 202 CYS A CA 1
ATOM 1462 C C . CYS A 1 202 ? -1.556 -8.921 6.575 1.00 97.50 202 CYS A C 1
ATOM 1464 O O . CYS A 1 202 ? -1.963 -8.586 5.457 1.00 97.50 202 CYS A O 1
ATOM 1466 N N . ARG A 1 203 ? -2.348 -9.003 7.646 1.00 97.69 203 ARG A N 1
ATOM 1467 C CA . ARG A 1 203 ? -3.778 -8.690 7.641 1.00 97.69 203 ARG A CA 1
ATOM 1468 C C . ARG A 1 203 ? -4.036 -7.447 8.483 1.00 97.69 203 ARG A C 1
ATOM 1470 O O . ARG A 1 203 ? -3.742 -7.435 9.672 1.00 97.69 203 ARG A O 1
ATOM 1477 N N . PHE A 1 204 ? -4.571 -6.412 7.853 1.00 97.94 204 PHE A N 1
ATOM 1478 C CA . PHE A 1 204 ? -5.054 -5.213 8.519 1.00 97.94 204 PHE A CA 1
ATOM 1479 C C . PHE A 1 204 ? -6.536 -5.369 8.820 1.00 97.94 204 PHE A C 1
ATOM 1481 O O . PHE A 1 204 ? -7.314 -5.706 7.928 1.00 97.94 204 PHE A O 1
ATOM 1488 N N . GLU A 1 205 ? -6.925 -5.053 10.043 1.00 95.06 205 GLU A N 1
ATOM 1489 C CA . GLU A 1 205 ? -8.317 -5.026 10.475 1.00 95.06 205 GLU A CA 1
ATOM 1490 C C . GLU A 1 205 ? -8.617 -3.652 11.053 1.00 95.06 205 GLU A C 1
ATOM 1492 O O . GLU A 1 205 ? -7.784 -3.086 11.759 1.00 95.06 205 GLU A O 1
ATOM 1497 N N . ALA A 1 206 ? -9.783 -3.101 10.732 1.00 93.06 206 ALA A N 1
ATOM 1498 C CA . ALA A 1 206 ? -10.204 -1.805 11.236 1.00 93.06 206 ALA A CA 1
ATOM 1499 C C . ALA A 1 206 ? -11.714 -1.730 11.405 1.00 93.06 206 ALA A C 1
ATOM 1501 O O . ALA A 1 206 ? -12.470 -2.336 10.641 1.00 93.06 206 ALA A O 1
ATOM 1502 N N . ASP A 1 207 ? -12.137 -0.925 12.370 1.00 90.88 207 ASP A N 1
ATOM 1503 C CA . ASP A 1 207 ? -13.534 -0.558 12.549 1.00 90.88 207 ASP A CA 1
ATOM 1504 C C . ASP A 1 207 ? -13.649 0.863 13.114 1.00 90.88 207 ASP A C 1
ATOM 1506 O O . ASP A 1 207 ? -12.668 1.479 13.541 1.00 90.88 207 ASP A O 1
ATOM 1510 N N . VAL A 1 208 ? -14.863 1.400 13.084 1.00 92.31 208 VAL A N 1
ATOM 1511 C CA . VAL A 1 208 ? -15.175 2.697 13.683 1.00 92.31 208 VAL A CA 1
ATOM 1512 C C . VAL A 1 208 ? -15.399 2.519 15.179 1.00 92.31 208 VAL A C 1
ATOM 1514 O O . VAL A 1 208 ? -16.261 1.746 15.589 1.00 92.31 208 VAL A O 1
ATOM 1517 N N . ASP A 1 209 ? -14.690 3.301 15.990 1.00 92.25 209 ASP A N 1
ATOM 1518 C CA . ASP A 1 209 ? -14.879 3.304 17.441 1.00 92.25 209 ASP A CA 1
ATOM 1519 C C . ASP A 1 209 ? -16.080 4.176 17.819 1.00 92.25 209 ASP A C 1
ATOM 1521 O O . ASP A 1 209 ? -17.004 3.754 18.515 1.00 92.25 209 ASP A O 1
ATOM 1525 N N . TRP A 1 210 ? -16.062 5.433 17.364 1.00 89.06 210 TRP A N 1
ATOM 1526 C CA . TRP A 1 210 ? -17.117 6.405 17.623 1.00 89.06 210 TRP A CA 1
ATOM 1527 C C . TRP A 1 210 ? -17.079 7.557 16.619 1.00 89.06 210 TRP A C 1
ATOM 1529 O O . TRP A 1 210 ? -16.080 7.827 15.953 1.00 89.06 210 TRP A O 1
ATOM 1539 N N . TYR A 1 211 ? -18.181 8.300 16.546 1.00 86.94 211 TYR A N 1
ATOM 1540 C CA . TYR A 1 211 ? -18.226 9.573 15.839 1.00 86.94 211 TYR A CA 1
ATOM 1541 C C . TYR A 1 211 ? -18.993 10.615 16.652 1.00 86.94 211 TYR A C 1
ATOM 1543 O O . TYR A 1 211 ? -19.946 10.305 17.369 1.00 86.94 211 TYR A O 1
ATOM 1551 N N . ARG A 1 212 ? -18.582 11.877 16.534 1.00 83.00 212 ARG A N 1
ATOM 1552 C CA . ARG A 1 212 ? -19.291 13.020 17.112 1.00 83.00 212 ARG A CA 1
ATOM 1553 C C . ARG A 1 212 ? -19.178 14.205 16.175 1.00 83.00 212 ARG A C 1
ATOM 1555 O O . ARG A 1 212 ? -18.082 14.620 15.808 1.00 83.00 212 ARG A O 1
ATOM 1562 N N . GLU A 1 213 ? -20.327 14.772 15.820 1.00 83.19 213 GLU A N 1
ATOM 1563 C CA . GLU A 1 213 ? -20.432 15.933 14.932 1.00 83.19 213 GLU A CA 1
ATOM 1564 C C . GLU A 1 213 ? -19.678 15.732 13.605 1.00 83.19 213 GLU A C 1
ATOM 1566 O O . GLU A 1 213 ? -20.180 15.078 12.690 1.00 83.19 213 GLU A O 1
ATOM 1571 N N . LYS A 1 214 ? -18.477 16.312 13.504 1.00 87.81 214 LYS A N 1
ATOM 1572 C CA . LYS A 1 214 ? -17.629 16.330 12.311 1.00 87.81 214 LYS A CA 1
ATOM 1573 C C . LYS A 1 214 ? -16.368 15.480 12.465 1.00 87.81 214 LYS A C 1
ATOM 1575 O O . LYS A 1 214 ? -15.503 15.564 11.603 1.00 87.81 214 LYS A O 1
ATOM 1580 N N . VAL A 1 215 ? -16.232 14.707 13.538 1.00 92.38 215 VAL A N 1
ATOM 1581 C CA . VAL A 1 215 ? -15.062 13.860 13.793 1.00 92.38 215 VAL A CA 1
ATOM 1582 C C . VAL A 1 215 ? -15.491 12.406 13.905 1.00 92.38 215 VAL A C 1
ATOM 1584 O O . VAL A 1 215 ? -16.481 12.095 14.566 1.00 92.38 215 VAL A O 1
ATOM 1587 N N . VAL A 1 216 ? -14.740 11.538 13.240 1.00 93.38 216 VAL A N 1
ATOM 1588 C CA . VAL A 1 216 ? -14.876 10.081 13.282 1.00 93.38 216 VAL A CA 1
ATOM 1589 C C . VAL A 1 216 ? -13.555 9.537 13.791 1.00 93.38 216 VAL A C 1
ATOM 1591 O O . VAL A 1 216 ? -12.505 9.965 13.307 1.00 93.38 216 VAL A O 1
ATOM 1594 N N . VAL A 1 217 ? -13.604 8.636 14.762 1.00 96.12 217 VAL A N 1
ATOM 1595 C CA . VAL A 1 217 ? -12.431 7.930 15.269 1.00 96.12 217 VAL A CA 1
ATOM 1596 C C . VAL A 1 217 ? -12.571 6.459 14.927 1.00 96.12 217 VAL A C 1
ATOM 1598 O O . VAL A 1 217 ? -13.626 5.861 15.142 1.00 96.12 217 VAL A O 1
ATOM 1601 N N . ALA A 1 218 ? -11.505 5.908 14.366 1.00 96.12 218 ALA A N 1
ATOM 1602 C CA . ALA A 1 218 ? -11.398 4.504 14.017 1.00 96.12 218 ALA A CA 1
ATOM 1603 C C . ALA A 1 218 ? -10.111 3.933 14.597 1.00 96.12 218 ALA A C 1
ATOM 1605 O O . ALA A 1 218 ? -9.093 4.633 14.683 1.00 96.12 218 ALA A O 1
ATOM 1606 N N . SER A 1 219 ? -10.154 2.650 14.926 1.00 97.94 219 SER A N 1
ATOM 1607 C CA . SER A 1 219 ? -9.000 1.887 15.372 1.00 97.94 219 SER A CA 1
ATOM 1608 C C . SER A 1 219 ? -8.771 0.692 14.463 1.00 97.94 219 SER A C 1
ATOM 1610 O O . SER A 1 219 ? -9.655 0.252 13.721 1.00 97.94 219 SER A O 1
ATOM 1612 N N . GLY A 1 220 ? -7.542 0.191 14.476 1.00 97.81 220 GLY A N 1
ATOM 1613 C CA . GLY A 1 220 ? -7.182 -0.975 13.698 1.00 97.81 220 GLY A CA 1
ATOM 1614 C C . GLY A 1 220 ? -5.917 -1.650 14.186 1.00 97.81 220 GLY A C 1
ATOM 1615 O O . GLY A 1 220 ? -5.154 -1.104 14.983 1.00 97.81 220 GLY A O 1
ATOM 1616 N N . GLN A 1 221 ? -5.699 -2.858 13.688 1.00 98.44 221 GLN A N 1
ATOM 1617 C CA . GLN A 1 221 ? -4.558 -3.692 14.032 1.00 98.44 221 GLN A CA 1
ATOM 1618 C C . GLN A 1 221 ? -3.956 -4.319 12.777 1.00 98.44 221 GLN A C 1
ATOM 1620 O O . GLN A 1 221 ? -4.649 -4.568 11.790 1.00 98.44 221 GLN A O 1
ATOM 1625 N N . LEU A 1 222 ? -2.651 -4.574 12.830 1.00 98.56 222 LEU A N 1
ATOM 1626 C CA . LEU A 1 222 ? -1.910 -5.340 11.840 1.00 98.56 222 LEU A CA 1
ATOM 1627 C C . LEU A 1 222 ? -1.524 -6.677 12.458 1.00 98.56 222 LEU A C 1
ATOM 1629 O O . LEU A 1 222 ? -0.795 -6.715 13.448 1.00 98.56 222 LEU A O 1
ATOM 1633 N N . VAL A 1 223 ? -1.990 -7.761 11.851 1.00 98.44 223 VAL A N 1
ATOM 1634 C CA . VAL A 1 223 ? -1.738 -9.130 12.290 1.00 98.44 223 VAL A CA 1
ATOM 1635 C C . VAL A 1 223 ? -0.795 -9.819 11.312 1.00 98.44 223 VAL A C 1
ATOM 1637 O O . VAL A 1 223 ? -1.016 -9.809 10.099 1.00 98.44 223 VAL A O 1
ATOM 1640 N N . GLN A 1 224 ? 0.238 -10.459 11.850 1.00 97.31 224 GLN A N 1
ATOM 1641 C CA . GLN A 1 224 ? 1.203 -11.253 11.104 1.00 97.31 224 GLN A CA 1
ATOM 1642 C C . GLN A 1 224 ? 1.439 -12.577 11.843 1.00 97.31 224 GLN A C 1
ATOM 1644 O O . GLN A 1 224 ? 1.824 -12.573 13.009 1.00 97.31 224 GLN A O 1
ATOM 1649 N N . GLU A 1 225 ? 1.186 -13.715 11.183 1.00 96.00 225 GLU A N 1
ATOM 1650 C CA . GLU A 1 225 ? 1.281 -15.062 11.795 1.00 96.00 225 GLU A CA 1
ATOM 1651 C C . GLU A 1 225 ? 0.477 -15.202 13.108 1.00 96.00 225 GLU A C 1
ATOM 1653 O O . GLU A 1 225 ? 0.895 -15.870 14.050 1.00 96.00 225 GLU A O 1
ATOM 1658 N N . GLY A 1 226 ? -0.684 -14.544 13.187 1.00 96.38 226 GLY A N 1
ATOM 1659 C CA . GLY A 1 226 ? -1.547 -14.558 14.375 1.00 96.38 226 GLY A CA 1
ATOM 1660 C C . GLY A 1 226 ? -1.098 -13.634 15.513 1.00 96.38 226 GLY A C 1
ATOM 1661 O O . GLY A 1 226 ? -1.740 -13.618 16.559 1.00 96.38 226 GLY A O 1
ATOM 1662 N N . VAL A 1 227 ? -0.034 -12.848 15.323 1.00 97.44 227 VAL A N 1
ATOM 1663 C CA . VAL A 1 227 ? 0.461 -11.870 16.302 1.00 97.44 227 VAL A CA 1
ATOM 1664 C C . VAL A 1 227 ? 0.152 -10.455 15.827 1.00 97.44 227 VAL A C 1
ATOM 1666 O O . VAL A 1 227 ? 0.437 -10.111 14.681 1.00 97.44 227 VAL A O 1
ATOM 1669 N N . VAL A 1 228 ? -0.387 -9.616 16.714 1.00 98.44 228 VAL A N 1
ATOM 1670 C CA . VAL A 1 228 ? -0.545 -8.180 16.449 1.00 98.44 228 VAL A CA 1
ATOM 1671 C C . VAL A 1 228 ? 0.832 -7.517 16.484 1.00 98.44 228 VAL A C 1
ATOM 1673 O O . VAL A 1 228 ? 1.497 -7.499 17.520 1.00 98.44 228 VAL A O 1
ATOM 1676 N N . THR A 1 229 ? 1.279 -6.983 15.350 1.00 98.25 229 THR A N 1
ATOM 1677 C CA . THR A 1 229 ? 2.572 -6.294 15.236 1.00 98.25 229 THR A CA 1
ATOM 1678 C C . THR A 1 229 ? 2.437 -4.792 15.446 1.00 98.25 229 THR A C 1
ATOM 1680 O O . THR A 1 229 ? 3.351 -4.168 15.987 1.00 98.25 229 THR A O 1
ATOM 1683 N N . VAL A 1 230 ? 1.304 -4.206 15.052 1.00 98.69 230 VAL A N 1
ATOM 1684 C CA . VAL A 1 230 ? 1.032 -2.768 15.160 1.00 98.69 230 VAL A CA 1
ATOM 1685 C C . VAL A 1 230 ? -0.439 -2.540 15.488 1.00 98.69 230 VAL A C 1
ATOM 1687 O O . VAL A 1 230 ? -1.311 -3.177 14.903 1.00 98.69 230 VAL A O 1
ATOM 1690 N N . GLU A 1 231 ? -0.706 -1.589 16.375 1.00 98.62 231 GLU A N 1
ATOM 1691 C CA . GLU A 1 231 ? -2.040 -1.032 16.612 1.00 98.62 231 GLU A CA 1
ATOM 1692 C C . GLU A 1 231 ? -2.089 0.409 16.110 1.00 98.62 231 GLU A C 1
ATOM 1694 O O . GLU A 1 231 ? -1.094 1.132 16.192 1.00 98.62 231 GLU A O 1
ATOM 1699 N N . ALA A 1 232 ? -3.234 0.850 15.603 1.00 98.69 232 ALA A N 1
ATOM 1700 C CA . ALA A 1 232 ? -3.412 2.205 15.111 1.00 98.69 232 ALA A CA 1
ATOM 1701 C C . ALA A 1 232 ? -4.741 2.812 15.555 1.00 98.69 232 ALA A C 1
ATOM 1703 O O . ALA A 1 232 ? -5.745 2.117 15.701 1.00 98.69 232 ALA A O 1
ATOM 1704 N N . SER A 1 233 ? -4.743 4.133 15.713 1.00 98.25 233 SER A N 1
ATOM 1705 C CA . SER A 1 233 ? -5.947 4.945 15.867 1.00 98.25 233 SER A CA 1
ATOM 1706 C C . SER A 1 233 ? -5.843 6.161 14.958 1.00 98.25 233 SER A C 1
ATOM 1708 O O . SER A 1 233 ? -4.769 6.752 14.823 1.00 98.25 233 SER A O 1
ATOM 1710 N N . GLY A 1 234 ? -6.947 6.527 14.318 1.00 97.81 234 GLY A N 1
ATOM 1711 C CA . GLY A 1 234 ? -7.014 7.686 13.443 1.00 97.81 234 GLY A CA 1
ATOM 1712 C C . GLY A 1 234 ? -8.261 8.517 13.698 1.00 97.81 234 GLY A C 1
ATOM 1713 O O . GLY A 1 234 ? -9.350 7.979 13.905 1.00 97.81 234 GLY A O 1
ATOM 1714 N N . ALA A 1 235 ? -8.100 9.837 13.635 1.00 96.94 235 ALA A N 1
ATOM 1715 C CA . ALA A 1 235 ? -9.194 10.794 13.684 1.00 96.94 235 ALA A CA 1
ATOM 1716 C C . ALA A 1 235 ? -9.388 11.428 12.305 1.00 96.94 235 ALA A C 1
ATOM 1718 O O . ALA A 1 235 ? -8.448 11.943 11.699 1.00 96.94 235 ALA A O 1
ATOM 1719 N N . PHE A 1 236 ? -10.626 11.437 11.822 1.00 93.94 236 PHE A N 1
ATOM 1720 C CA . PHE A 1 236 ? -10.982 11.866 10.474 1.00 93.94 236 PHE A CA 1
ATOM 1721 C C . PHE A 1 236 ? -12.051 12.945 10.522 1.00 93.94 236 PHE A C 1
ATOM 1723 O O . PHE A 1 236 ? -13.011 12.872 11.296 1.00 93.94 236 PHE A O 1
ATOM 1730 N N . ARG A 1 237 ? -11.911 13.959 9.669 1.00 92.19 237 ARG A N 1
ATOM 1731 C CA . ARG A 1 237 ? -12.933 14.990 9.510 1.00 92.19 237 ARG A CA 1
ATOM 1732 C C . ARG A 1 237 ? -14.048 14.427 8.643 1.00 92.19 237 ARG A C 1
ATOM 1734 O O . ARG A 1 237 ? -13.855 14.260 7.448 1.00 92.19 237 ARG A O 1
ATOM 1741 N N . ARG A 1 238 ? -15.237 14.208 9.193 1.00 83.12 238 ARG A N 1
ATOM 1742 C CA . ARG A 1 238 ? -16.407 13.836 8.394 1.00 83.12 238 ARG A CA 1
ATOM 1743 C C . ARG A 1 238 ? -16.756 14.979 7.449 1.00 83.12 238 ARG A C 1
ATOM 1745 O O . ARG A 1 238 ? -16.951 16.120 7.882 1.00 83.12 238 ARG A O 1
ATOM 1752 N N . PHE A 1 239 ? -16.882 14.673 6.166 1.00 70.56 239 PHE A N 1
ATOM 1753 C CA . PHE A 1 239 ? -17.466 15.623 5.238 1.00 70.56 239 PHE A CA 1
ATOM 1754 C C . PHE A 1 239 ? -18.942 15.863 5.580 1.00 70.56 239 PHE A C 1
ATOM 1756 O O . PHE A 1 239 ? -19.716 14.916 5.719 1.00 70.56 239 PHE A O 1
ATOM 1763 N N . ASP A 1 240 ? -19.357 17.128 5.682 1.00 66.25 240 ASP A N 1
ATOM 1764 C CA . ASP A 1 240 ? -20.782 17.441 5.627 1.00 66.25 240 ASP A CA 1
ATOM 1765 C C . ASP A 1 240 ? -21.247 17.406 4.157 1.00 66.25 240 ASP A C 1
ATOM 1767 O O . ASP A 1 240 ? -20.537 17.813 3.233 1.00 66.25 240 ASP A O 1
ATOM 1771 N N . GLN A 1 241 ? -22.444 16.865 3.914 1.00 52.97 241 GLN A N 1
ATOM 1772 C CA . GLN A 1 241 ? -23.026 16.755 2.567 1.00 52.97 241 GLN A CA 1
ATOM 1773 C C . GLN A 1 241 ? -23.082 18.131 1.865 1.00 52.97 241 GLN A C 1
ATOM 1775 O O . GLN A 1 241 ? -22.930 18.236 0.647 1.00 52.97 241 GLN A O 1
ATOM 1780 N N . ALA A 1 242 ? -23.243 19.201 2.654 1.00 51.22 242 ALA A N 1
ATOM 1781 C CA . ALA A 1 242 ? -23.234 20.590 2.205 1.00 51.22 242 ALA A CA 1
ATOM 1782 C C . ALA A 1 242 ? -21.851 21.056 1.702 1.00 51.22 242 ALA A C 1
ATOM 1784 O O . ALA A 1 242 ? -21.769 21.783 0.710 1.00 51.22 242 ALA A O 1
ATOM 1785 N N . GLY A 1 243 ? -20.773 20.618 2.344 1.00 48.09 243 GLY A N 1
ATOM 1786 C CA . GLY A 1 243 ? -19.384 20.950 2.049 1.00 48.09 243 GLY A CA 1
ATOM 1787 C C . GLY A 1 243 ? -18.841 20.184 0.853 1.00 48.09 243 GLY A C 1
ATOM 1788 O O . GLY A 1 243 ? -18.141 20.780 0.039 1.00 48.09 243 GLY A O 1
ATOM 1789 N N . ILE A 1 244 ? -19.245 18.921 0.658 1.00 49.69 244 ILE A N 1
ATOM 1790 C CA . ILE A 1 244 ? -18.969 18.188 -0.595 1.00 49.69 244 ILE A CA 1
ATOM 1791 C C . ILE A 1 244 ? -19.608 18.921 -1.776 1.00 49.69 244 ILE A C 1
ATOM 1793 O O . ILE A 1 244 ? -18.945 19.172 -2.784 1.00 49.69 244 ILE A O 1
ATOM 1797 N N . ALA A 1 245 ? -20.868 19.343 -1.637 1.00 47.19 245 ALA A N 1
ATOM 1798 C CA . ALA A 1 245 ? -21.550 20.118 -2.667 1.00 47.19 245 ALA A CA 1
ATOM 1799 C C . ALA A 1 245 ? -20.895 21.497 -2.894 1.00 47.19 245 ALA A C 1
ATOM 1801 O O . ALA A 1 245 ? -20.825 21.968 -4.027 1.00 47.19 245 ALA A O 1
ATOM 1802 N N . ALA A 1 246 ? -20.380 22.149 -1.845 1.00 42.00 246 ALA A N 1
ATOM 1803 C CA . ALA A 1 246 ? -19.682 23.431 -1.955 1.00 42.00 246 ALA A CA 1
ATOM 1804 C C . ALA A 1 246 ? -18.311 23.310 -2.645 1.00 42.00 246 ALA A C 1
ATOM 1806 O O . ALA A 1 246 ? -17.993 24.129 -3.507 1.00 42.00 246 ALA A O 1
ATOM 1807 N N . VAL A 1 247 ? -17.530 22.273 -2.326 1.00 47.75 247 VAL A N 1
ATOM 1808 C CA . VAL A 1 247 ? -16.251 21.980 -2.994 1.00 47.75 247 VAL A CA 1
ATOM 1809 C C . VAL A 1 247 ? -16.479 21.575 -4.451 1.00 47.75 247 VAL A C 1
ATOM 1811 O O . VAL A 1 247 ? -15.745 22.032 -5.327 1.00 47.75 247 VAL A O 1
ATOM 1814 N N . GLY A 1 248 ? -17.529 20.792 -4.727 1.00 43.28 248 GLY A N 1
ATOM 1815 C CA . GLY A 1 248 ? -17.983 20.499 -6.087 1.00 43.28 248 GLY A CA 1
ATOM 1816 C C . GLY A 1 248 ? -18.258 21.780 -6.877 1.00 43.28 248 GLY A C 1
ATOM 1817 O O . GLY A 1 248 ? -17.652 21.987 -7.923 1.00 43.28 248 GLY A O 1
ATOM 1818 N N . ARG A 1 249 ? -19.064 22.698 -6.321 1.00 43.09 249 ARG A N 1
ATOM 1819 C CA . ARG A 1 249 ? -19.376 24.002 -6.939 1.00 43.09 249 ARG A CA 1
ATOM 1820 C C . ARG A 1 249 ? -18.139 24.874 -7.178 1.00 43.09 249 ARG A C 1
ATOM 1822 O O . ARG A 1 249 ? -18.011 25.463 -8.246 1.00 43.09 249 ARG A O 1
ATOM 1829 N N . LEU A 1 250 ? -17.210 24.942 -6.223 1.00 38.34 250 LEU A N 1
ATOM 1830 C CA . LEU A 1 250 ? -15.961 25.706 -6.367 1.00 38.34 250 LEU A CA 1
ATOM 1831 C C . LEU A 1 250 ? -15.062 25.160 -7.487 1.00 38.34 250 LEU A C 1
ATOM 1833 O O . LEU A 1 250 ? -14.428 25.942 -8.196 1.00 38.34 250 LEU A O 1
ATOM 1837 N N . ARG A 1 251 ? -15.025 23.835 -7.680 1.00 46.12 251 ARG A N 1
ATOM 1838 C CA . ARG A 1 251 ? -14.302 23.204 -8.797 1.00 46.12 251 ARG A CA 1
ATOM 1839 C C . ARG A 1 251 ? -14.975 23.485 -10.140 1.00 46.12 251 ARG A C 1
ATOM 1841 O O . ARG A 1 251 ? -14.278 23.838 -11.085 1.00 46.12 251 ARG A O 1
ATOM 1848 N N . SER A 1 252 ? -16.306 23.424 -10.207 1.00 45.66 252 SER A N 1
ATOM 1849 C CA . SER A 1 252 ? -17.074 23.761 -11.417 1.00 45.66 252 SER A CA 1
ATOM 1850 C C . SER A 1 252 ? -16.863 25.213 -11.857 1.00 45.66 252 SER A C 1
ATOM 1852 O O . SER A 1 252 ? -16.681 25.481 -13.039 1.00 45.66 252 SER A O 1
ATOM 1854 N N . LEU A 1 253 ? -16.826 26.151 -10.904 1.00 47.16 253 LEU A N 1
ATOM 1855 C CA . LEU A 1 253 ? -16.604 27.572 -11.186 1.00 47.16 253 LEU A CA 1
ATOM 1856 C C . LEU A 1 253 ? -15.170 27.866 -11.653 1.00 47.16 253 LEU A C 1
ATOM 1858 O O . LEU A 1 253 ? -14.977 28.713 -12.519 1.00 47.16 253 LEU A O 1
ATOM 1862 N N . ARG A 1 254 ? -14.166 27.151 -11.127 1.00 44.78 254 ARG A N 1
ATOM 1863 C CA . ARG A 1 254 ? -12.774 27.269 -11.598 1.00 44.78 254 ARG A CA 1
ATOM 1864 C C . ARG A 1 254 ? -12.562 26.653 -12.983 1.00 44.78 254 ARG A C 1
ATOM 1866 O O . ARG A 1 254 ? -11.809 27.222 -13.760 1.00 44.78 254 ARG A O 1
ATOM 1873 N N . GLY A 1 255 ? -13.250 25.555 -13.305 1.00 40.75 255 GLY A N 1
ATOM 1874 C CA . GLY A 1 255 ? -13.249 24.978 -14.656 1.00 40.75 255 GLY A CA 1
ATOM 1875 C C . GLY A 1 255 ? -13.937 25.877 -15.690 1.00 40.75 255 GLY A C 1
ATOM 1876 O O . GLY A 1 255 ? -13.467 25.991 -16.814 1.00 40.75 255 GLY A O 1
ATOM 1877 N N . ALA A 1 256 ? -14.999 26.589 -15.298 1.00 46.84 256 ALA A N 1
ATOM 1878 C CA . ALA A 1 256 ? -15.704 27.530 -16.174 1.00 46.84 256 ALA A CA 1
ATOM 1879 C C . ALA A 1 256 ? -14.955 28.860 -16.402 1.00 46.84 256 ALA A C 1
ATOM 1881 O O . ALA A 1 256 ? -15.218 29.551 -17.383 1.00 46.84 256 ALA A O 1
ATOM 1882 N N . ALA A 1 257 ? -14.027 29.231 -15.513 1.00 42.12 257 ALA A N 1
ATOM 1883 C CA . ALA A 1 257 ? -13.247 30.467 -15.614 1.00 42.12 257 ALA A CA 1
ATOM 1884 C C . ALA A 1 257 ? -11.992 30.349 -16.510 1.00 42.12 257 ALA A C 1
ATOM 1886 O O . ALA A 1 257 ? -11.312 31.348 -16.728 1.00 42.12 257 ALA A O 1
ATOM 1887 N N . GLY A 1 258 ? -11.687 29.160 -17.047 1.00 38.19 258 GLY A N 1
ATOM 1888 C CA . GLY A 1 258 ? -10.553 28.897 -17.946 1.00 38.19 258 GLY A CA 1
ATOM 1889 C C . GLY A 1 258 ? -10.794 29.238 -19.427 1.00 38.19 258 GLY A C 1
ATOM 1890 O O . GLY A 1 258 ? -10.417 28.454 -20.291 1.00 38.19 258 GLY A O 1
ATOM 1891 N N . GLY A 1 259 ? -11.442 30.370 -19.732 1.00 33.44 259 GLY A N 1
ATOM 1892 C CA . GLY A 1 259 ? -11.553 30.937 -21.092 1.00 33.44 259 GLY A CA 1
ATOM 1893 C C . GLY A 1 259 ? -10.371 31.864 -21.435 1.00 33.44 259 GLY A C 1
ATOM 1894 O O . GLY A 1 259 ? -9.690 32.319 -20.519 1.00 33.44 259 GLY A O 1
ATOM 1895 N N . PRO A 1 260 ? -10.087 32.133 -22.727 1.00 35.88 260 PRO A N 1
ATOM 1896 C CA . PRO A 1 260 ? -8.738 32.375 -23.248 1.00 35.88 260 PRO A CA 1
ATOM 1897 C C . PRO A 1 260 ? -8.057 33.627 -22.684 1.00 35.88 260 PRO A C 1
ATOM 1899 O O . PRO A 1 260 ? -8.698 34.640 -22.406 1.00 35.88 260 PRO A O 1
ATOM 1902 N N . ALA A 1 261 ? -6.726 33.548 -22.578 1.00 38.44 261 ALA A N 1
ATOM 1903 C CA . ALA A 1 261 ? -5.864 34.633 -22.124 1.00 38.44 261 ALA A CA 1
ATOM 1904 C C . ALA A 1 261 ? -6.115 35.934 -22.919 1.00 38.44 261 ALA A C 1
ATOM 1906 O O . ALA A 1 261 ? -6.125 35.904 -24.155 1.00 38.44 2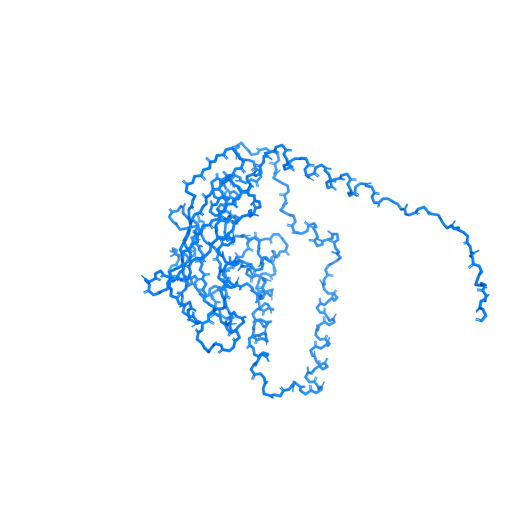61 ALA A O 1
ATOM 1907 N N . PRO A 1 262 ? -6.280 37.088 -22.249 1.00 34.22 262 PRO A N 1
ATOM 1908 C CA . PRO A 1 262 ? -6.388 38.359 -22.941 1.00 34.22 262 P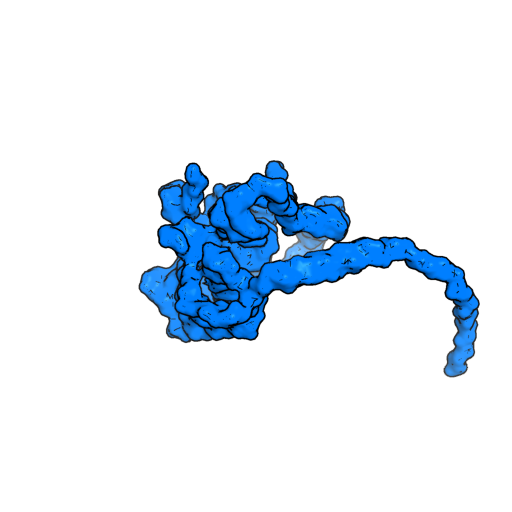RO A CA 1
ATOM 1909 C C . PRO A 1 262 ? -5.016 38.771 -23.490 1.00 34.22 262 PRO A C 1
ATOM 1911 O O . PRO A 1 262 ? -4.083 39.012 -22.733 1.00 34.22 262 PRO A O 1
ATOM 1914 N N . GLY A 1 263 ? -4.940 38.831 -24.821 1.00 32.88 263 GLY A N 1
ATOM 1915 C CA . GLY A 1 263 ? -4.399 39.954 -25.594 1.00 32.88 263 GLY A CA 1
ATOM 1916 C C . GLY A 1 263 ? -2.980 40.439 -25.289 1.00 32.88 263 GLY A C 1
ATOM 1917 O O . GLY A 1 263 ? -2.706 41.029 -24.251 1.00 32.88 263 GLY A O 1
ATOM 1918 N N . ALA A 1 264 ? -2.117 40.293 -26.292 1.00 43.31 264 ALA A N 1
ATOM 1919 C CA . ALA A 1 264 ? -0.789 40.882 -26.380 1.00 43.31 264 ALA A CA 1
ATOM 1920 C C . ALA A 1 264 ? -0.725 42.385 -26.030 1.00 43.31 264 ALA A C 1
ATOM 1922 O O . ALA A 1 264 ? -1.562 43.176 -26.467 1.00 43.31 264 ALA A O 1
ATOM 1923 N N . GLY A 1 265 ? 0.365 42.772 -25.363 1.00 27.38 265 GLY A N 1
ATOM 1924 C CA . GLY A 1 265 ? 0.914 44.129 -25.379 1.00 27.38 265 GLY A CA 1
ATOM 1925 C C . GLY A 1 265 ? 1.902 44.395 -24.231 1.00 27.38 265 GLY A C 1
ATOM 1926 O O . GLY A 1 265 ? 1.758 43.800 -23.167 1.00 27.38 265 GLY A O 1
ATOM 1927 N N . PRO A 1 266 ? 2.833 45.353 -24.374 1.00 32.66 266 PRO A N 1
ATOM 1928 C CA . PRO A 1 266 ? 3.679 45.658 -25.521 1.00 32.66 266 PRO A CA 1
ATOM 1929 C C . PRO A 1 266 ? 5.142 45.226 -25.280 1.00 32.66 266 PRO A C 1
ATOM 1931 O O . PRO A 1 266 ? 5.570 44.955 -24.160 1.00 32.66 266 PRO A O 1
ATOM 1934 N N . ASP A 1 267 ? 5.892 45.178 -26.376 1.00 45.41 267 ASP A N 1
ATOM 1935 C CA . ASP A 1 267 ? 7.341 44.990 -26.445 1.00 45.41 267 ASP A CA 1
ATOM 1936 C C . ASP A 1 267 ? 8.080 45.994 -25.536 1.00 45.41 267 ASP A C 1
ATOM 1938 O O . ASP A 1 267 ? 7.951 47.209 -25.707 1.00 45.41 267 ASP A O 1
ATOM 1942 N N . VAL A 1 268 ? 8.833 45.489 -24.553 1.00 35.06 268 VAL A N 1
ATOM 1943 C CA . VAL A 1 268 ? 9.750 46.292 -23.736 1.00 35.06 268 VAL A CA 1
ATOM 1944 C C . VAL A 1 268 ? 11.165 45.877 -24.103 1.00 35.06 268 VAL A C 1
ATOM 1946 O O . VAL A 1 268 ? 11.700 44.864 -23.649 1.00 35.06 268 VAL A O 1
ATOM 1949 N N . THR A 1 269 ? 11.747 46.708 -24.957 1.00 36.69 269 THR A N 1
ATOM 1950 C CA . THR A 1 269 ? 13.155 46.756 -25.332 1.00 36.69 269 THR A CA 1
ATOM 1951 C C . THR A 1 269 ? 14.078 46.554 -24.132 1.00 36.69 269 THR A C 1
ATOM 1953 O O . THR A 1 269 ? 13.972 47.262 -23.127 1.00 36.69 269 THR A O 1
ATOM 1956 N N . ARG A 1 270 ? 15.029 45.624 -24.278 1.00 36.81 270 ARG A N 1
ATOM 1957 C CA . ARG A 1 270 ? 16.202 45.479 -23.408 1.00 36.81 270 ARG A CA 1
ATOM 1958 C C . ARG A 1 270 ? 16.964 46.805 -23.356 1.00 36.81 270 ARG A C 1
ATOM 1960 O O . ARG A 1 270 ? 17.487 47.249 -24.373 1.00 36.81 270 ARG A O 1
ATOM 1967 N N . GLY A 1 271 ? 17.010 47.409 -22.173 1.00 29.83 271 GLY A N 1
ATOM 1968 C CA . GLY A 1 271 ? 17.969 48.448 -21.824 1.00 29.83 271 GLY A CA 1
ATOM 1969 C C . GLY A 1 271 ? 19.149 47.817 -21.097 1.00 29.83 271 GLY A C 1
ATOM 1970 O O . GLY A 1 271 ? 18.957 47.149 -20.080 1.00 29.83 271 GLY A O 1
ATOM 1971 N N . ASP A 1 272 ? 20.338 48.018 -21.654 1.00 42.81 272 ASP A N 1
ATOM 1972 C CA . ASP A 1 272 ? 21.628 47.752 -21.025 1.00 42.81 272 ASP A CA 1
ATOM 1973 C C . ASP A 1 272 ? 21.768 48.508 -19.698 1.00 42.81 272 ASP A C 1
ATOM 1975 O O . ASP A 1 272 ? 21.303 49.642 -19.560 1.00 42.81 272 ASP A O 1
ATOM 1979 N N . VAL A 1 273 ? 22.449 47.892 -18.731 1.00 33.88 273 VAL A N 1
ATOM 1980 C CA . VAL A 1 273 ? 22.853 48.509 -17.459 1.00 33.88 273 VAL A CA 1
ATOM 1981 C C . VAL A 1 273 ? 24.276 48.001 -17.133 1.00 33.88 273 VAL A C 1
ATOM 1983 O O . VAL A 1 273 ? 24.576 46.855 -17.476 1.00 33.88 273 VAL A O 1
ATOM 1986 N N . PRO A 1 274 ? 25.156 48.867 -16.587 1.00 44.09 274 PRO A N 1
ATOM 1987 C CA . PRO A 1 274 ? 26.580 48.968 -16.934 1.00 44.09 274 PRO A CA 1
ATOM 1988 C C . PRO A 1 274 ? 27.532 48.014 -16.205 1.00 44.09 274 PRO A C 1
ATOM 1990 O O . PRO A 1 274 ? 27.146 47.443 -15.161 1.00 44.09 274 PRO A O 1
#

Secondary structure (DSSP, 8-state):
-PPPTTT-TT--TTTTTSTTS-------TTTTT-HHHHHHHHHHHHHHHHHGGG-SSPPPHHHHHHHHHHHHHHHTTSPPHHHHHHHHSPPPPPTT-SS-STT-HHHHHHHSTTTTTT-TTT-TT-TT--EEEEEETTEEEEEEE--GGGBPTT-SSBB-HHHHHHHHHHHHHHHHHHTT----EEEEEEEESSPPBTTSEEEEEEEEEEEETTEEEEEEEEEETTEEEEEEEEEEEPPPHHHHHHHHHHHHHHHHT-PPP-------------

Foldseek 3Di:
DPDWQVRDPVHDQQQDLAQVGDDDDQPAQLCPPPRVVLLNVLSVVLVCLLCVVVDPDDDDPVVVVVVVVVVVVVVVVDDDPVVVVVSQDDPQPPPPDPADHPQGQVCLQSCQQVVPLCDQAANSSDSNHFWHWTQDPLFIKIKGAAGNNQDDPPDPWAGDVVSVQVNCLSRQQSQCSSVVFHAHWPDKDKDFPAGHTHRFMKMKTKHWPDDDDQKTKMKIFIDTPNDTGMIMITIGGGDDPVNVVVVVVVVVVVVVPPDDDDDDDDDDDDDDDD

Solvent-accessible surface area (backbone atoms only — not comparable to full-atom values): 15718 Å² total; per-residue (Å²): 131,84,79,39,52,87,73,36,93,89,46,53,54,50,34,42,61,42,70,92,36,50,87,75,87,62,93,39,85,73,42,64,96,41,54,69,62,49,38,53,52,25,31,51,49,35,53,50,58,45,44,56,86,69,53,91,61,80,77,53,72,68,60,47,54,53,48,52,58,48,48,56,56,54,57,73,68,57,67,57,70,68,62,46,51,63,45,69,48,73,79,76,73,70,90,83,64,94,72,59,69,103,62,17,75,74,48,41,72,62,36,46,66,37,46,51,46,65,29,67,41,40,2,74,59,23,58,77,19,51,27,38,46,34,64,55,97,90,33,39,32,33,26,22,40,38,53,70,77,44,43,28,90,97,43,96,54,30,45,25,64,70,58,56,51,48,43,48,56,52,45,39,44,46,22,27,37,76,72,69,47,40,51,57,78,75,46,77,49,74,50,76,74,40,88,50,51,51,73,43,60,34,42,34,44,29,43,68,74,50,71,55,100,50,40,33,35,25,38,34,40,31,32,42,92,89,38,72,24,31,41,36,41,36,35,24,38,35,64,49,76,68,52,53,54,49,54,52,50,55,52,53,55,57,64,69,64,72,66,80,84,83,74,91,81,79,92,78,79,88,76,88,81,136